Protein AF-A0A9E3QRJ3-F1 (afdb_monomer)

Mean predicted aligned error: 20.79 Å

Solvent-accessible surface area (backbone atoms only — not comparable to full-atom values): 20478 Å² total; per-residue (Å²): 140,80,86,82,83,83,78,84,87,76,88,80,87,76,84,81,85,79,79,81,80,79,76,83,76,80,84,78,90,72,94,76,91,77,86,72,61,69,66,61,56,52,53,52,49,51,52,52,50,54,50,50,53,51,53,51,53,51,52,54,50,52,52,53,52,55,50,52,53,52,53,49,54,52,50,52,50,53,51,51,50,51,53,53,52,50,51,66,75,67,51,92,74,85,86,78,83,86,84,86,87,79,81,94,69,77,96,69,89,87,82,77,80,37,55,48,64,55,37,51,56,43,29,62,38,70,51,81,52,93,38,94,53,80,37,34,43,46,58,53,54,53,47,50,21,62,71,31,42,42,95,77,25,79,78,14,47,49,76,46,71,41,68,67,26,29,57,72,49,74,46,54,54,73,40,66,38,71,48,95,56,77,85,47,31,38,52,58,53,50,48,62,53,26,50,87,52,50,30,40,74,47,79,53,71,16,32,38,39,36,30,17,55,64,49,59,67,47,67,74,48,50,71,56,29,51,55,44,54,58,54,31,63,38,63,39,71,40,90,34,80,50,83,37,36,43,52,58,54,53,50,48,50,17,62,74,49,39,38,98,88,32,74,78,16,57,52,74,46,74,41,68,64,26,29,53,76,51,76,46,55,57,70,41,68,40,66,43,74,49,69,73,44,32,36,52,58,53,52,52,57,51,32,49,78,58,62,33,42,73,52,75,53,96,47,33,39,40,34,24,22,68,67,49,54,53,53,59,72,72,48,77,65,83,87,76,57,79,74,80,75,80,87,126

pLDDT: mean 75.95, std 19.33, range [31.11, 97.44]

Foldseek 3Di:
DDDDDDDDPDDDPDDDDPDPPPPDDDDDDDDDDDDDDPVVVVVVVVVVVVVVVVVVVVVVVVVVVVVVVVVVVVVVVVVVVVVVVVPVVPDDDDDDDDDDDDDDDDPPDDPQQAALVLLVVLQQDQDDDPQQDFDFQLVVVVVQQVSSDDPRRPRRQAEAEDPVQCVVLVHDSRHTFHFDDHRGGNQVSVQNRCVVSQKDWDRDSSYIYIGHPVVVVCVPADPLLVLLVVLQQFWDFDQFQDWAFQLVSVCVQQVVQQDPSRPRRAAEDEDPVQCVVLVHDSRGTFGDGDGRDGNNVRVQVRQVVSQKDWDGGPNHIYIGHPVVVVVVVPDPDPVPPPDPDPDD

Sequence (344 aa):
MVPRIATPRGQIILGIGIALSLLGATPTRARFGGVAPEESKQQQFEQRHRRALLEVRLLEAQIRLKKAEIERDEAEYRLQQLQEQWKEELGPQPESKESQPSRSQKPQAGLIGAKPEAARAALDRSIEMPFPDETPLGEVLKYLRAATRSSDLPNGIPIFVDPEGLKRAGVSLESKVQLKAEGIPLREALAKILQPLKLDYTVEEGLLKIGSAAAEKEAEIDPKTRMILDQLERPISMPFPNETPLSDVLKYIKTATASSELPEGIPIYVDPIGLAEAEKTEDSPVKMNLEGVRLKRCLRLILRQLGLTYDVRDGLLMISTRKGLEQDAQSPPPDDRPKPRPIR

Radius of gyration: 32.0 Å; Cα contacts (8 Å, |Δi|>4): 372; chains: 1; bounding box: 83×98×73 Å

Nearest PDB structures (foldseek):
  4ar0-assembly1_A  TM=7.396E-01  e=2.923E-03  Neisseria meningitidis
  7pmp-assembly1_A  TM=6.061E-01  e=1.062E-02  Legionella pneumophila
  4m0n-assembly1_A  TM=6.927E-01  e=5.331E-02  Parabacteroides distasonis ATCC 8503

Secondary structure (DSSP, 8-state):
-------------------------------------HHHHHHHHHHHHHHHHHHHHHHHHHHHHHHHHHHHHHHHHHHHHHHHHHHHHH-----------------------S-HHHHHHHHHSB------S-EEHHHHHHHHHHHT-BTTBTT-S-EEE-HHHHHHHT--TT-EE----SSSBHHHHHHHHHGGGTEEEEEETTEEEEEEHHHHHHHTS-HHHHHHHHHHHSEEEEEEEEEEEHHHHHHHHHHHT--SS-TT-S-EEE-HHHHHHTT--TT-EEEEEEEEEEHHHHHHHHHHHTT-EEEEETTEEEEE-HHHHHHHHHSPPGGGSPPPPP--

Structure (mmCIF, N/CA/C/O backbone):
data_AF-A0A9E3QRJ3-F1
#
_entry.id   AF-A0A9E3QRJ3-F1
#
loop_
_atom_site.group_PDB
_atom_site.id
_atom_site.type_symbol
_atom_site.label_atom_id
_atom_site.label_alt_id
_atom_site.label_comp_id
_atom_site.label_asym_id
_atom_site.label_entity_id
_atom_site.label_seq_id
_atom_site.pdbx_PDB_ins_code
_atom_site.Cartn_x
_atom_site.Cartn_y
_atom_site.Cartn_z
_atom_site.occupancy
_atom_site.B_iso_or_equiv
_atom_site.auth_seq_id
_atom_site.auth_comp_id
_atom_site.auth_asym_id
_atom_site.auth_atom_id
_atom_site.pdbx_PDB_model_num
ATOM 1 N N . MET A 1 1 ? -20.308 42.621 38.560 1.00 39.47 1 MET A N 1
ATOM 2 C CA . MET A 1 1 ? -18.903 42.241 38.821 1.00 39.47 1 MET A CA 1
ATOM 3 C C . MET A 1 1 ? -18.441 41.405 37.643 1.00 39.47 1 MET A C 1
ATOM 5 O O . MET A 1 1 ? -19.011 40.352 37.416 1.00 39.47 1 MET A O 1
ATOM 9 N N . VAL A 1 2 ? -17.516 41.929 36.842 1.00 32.97 2 VAL A N 1
ATOM 10 C CA . VAL A 1 2 ? -16.991 41.301 35.619 1.00 32.97 2 VAL A CA 1
ATOM 11 C C . VAL A 1 2 ? -15.489 41.118 35.837 1.00 32.97 2 VAL A C 1
ATOM 13 O O . VAL A 1 2 ? -14.848 42.104 36.213 1.00 32.97 2 VAL A O 1
ATOM 16 N N . PRO A 1 3 ? -14.899 39.925 35.650 1.00 44.59 3 PRO A N 1
ATOM 17 C CA . PRO A 1 3 ? -13.459 39.787 35.761 1.00 44.59 3 PRO A CA 1
ATOM 18 C C . PRO A 1 3 ? -12.785 40.295 34.479 1.00 44.59 3 PRO A C 1
ATOM 20 O O . PRO A 1 3 ? -13.143 39.931 33.360 1.00 44.59 3 PRO A O 1
ATOM 23 N N . ARG A 1 4 ? -11.807 41.184 34.670 1.00 40.19 4 ARG A N 1
ATOM 24 C CA . ARG A 1 4 ? -10.879 41.668 33.645 1.00 40.19 4 ARG A CA 1
ATOM 25 C C . ARG A 1 4 ? -9.932 40.536 33.251 1.00 40.19 4 ARG A C 1
ATOM 27 O O . ARG A 1 4 ? -9.189 40.046 34.094 1.00 40.19 4 ARG A O 1
ATOM 34 N N . ILE A 1 5 ? -9.911 40.193 31.968 1.00 39.28 5 ILE A N 1
ATOM 35 C CA . ILE A 1 5 ? -8.889 39.330 31.374 1.00 39.28 5 ILE A CA 1
ATOM 36 C C . ILE A 1 5 ? -7.666 40.209 31.093 1.00 39.28 5 ILE A C 1
ATOM 38 O O . ILE A 1 5 ? -7.711 41.110 30.256 1.00 39.28 5 ILE A O 1
ATOM 42 N N . ALA A 1 6 ? -6.590 39.985 31.843 1.00 35.44 6 ALA A N 1
ATOM 43 C CA . ALA A 1 6 ? -5.291 40.597 31.609 1.00 35.44 6 ALA A CA 1
ATOM 44 C C . ALA A 1 6 ? -4.500 39.720 30.629 1.00 35.44 6 ALA A C 1
ATOM 46 O O . ALA A 1 6 ? -4.018 38.651 30.985 1.00 35.44 6 ALA A O 1
ATOM 47 N N . THR A 1 7 ? -4.367 40.167 29.384 1.00 39.41 7 THR A N 1
ATOM 48 C CA . THR A 1 7 ? -3.412 39.607 28.417 1.00 39.41 7 THR A CA 1
ATOM 49 C C . THR A 1 7 ? -2.003 40.132 28.707 1.00 39.41 7 THR A C 1
ATOM 51 O O . THR A 1 7 ? -1.827 41.357 28.697 1.00 39.41 7 THR A O 1
ATOM 54 N N . PRO A 1 8 ? -0.972 39.285 28.870 1.00 42.12 8 PRO A N 1
ATOM 55 C CA . PRO A 1 8 ? 0.402 39.752 28.805 1.00 42.12 8 PRO A CA 1
ATOM 56 C C . PRO A 1 8 ? 0.822 39.906 27.337 1.00 42.12 8 PRO A C 1
ATOM 58 O O . PRO A 1 8 ? 1.110 38.946 26.627 1.00 42.12 8 PRO A O 1
ATOM 61 N N . ARG A 1 9 ? 0.874 41.164 26.887 1.00 45.00 9 ARG A N 1
ATOM 62 C CA . ARG A 1 9 ? 1.708 41.588 25.758 1.00 45.00 9 ARG A CA 1
ATOM 63 C C . ARG A 1 9 ? 3.175 41.400 26.156 1.00 45.00 9 ARG A C 1
ATOM 65 O O . ARG A 1 9 ? 3.714 42.224 26.887 1.00 45.00 9 ARG A O 1
ATOM 72 N N . GLY A 1 10 ? 3.806 40.340 25.663 1.00 33.47 10 GLY A N 1
ATOM 73 C CA . GLY A 1 10 ? 5.255 40.149 25.693 1.00 33.47 10 GLY A CA 1
ATOM 74 C C . GLY A 1 10 ? 5.835 40.371 24.302 1.00 33.47 10 GLY A C 1
ATOM 75 O O . GLY A 1 10 ? 5.715 39.517 23.432 1.00 33.47 10 GLY A O 1
ATOM 76 N N . GLN A 1 11 ? 6.426 41.544 24.086 1.00 44.19 11 GLN A N 1
ATOM 77 C CA . GLN A 1 11 ? 7.295 41.830 22.950 1.00 44.19 11 GLN A CA 1
ATOM 78 C C . GLN A 1 11 ? 8.450 40.822 22.907 1.00 44.19 11 GLN A C 1
ATOM 80 O O . GLN A 1 11 ? 9.227 40.762 23.853 1.00 44.19 11 GLN A O 1
ATOM 85 N N . ILE A 1 12 ? 8.629 40.134 21.780 1.00 34.31 12 ILE A N 1
ATOM 86 C CA . ILE A 1 12 ? 9.957 39.729 21.303 1.00 34.31 12 ILE A CA 1
ATOM 87 C C . ILE A 1 12 ? 10.019 40.087 19.816 1.00 34.31 12 ILE A C 1
ATOM 89 O O . ILE A 1 12 ? 9.798 39.270 18.929 1.00 34.31 12 ILE A O 1
ATOM 93 N N . ILE A 1 13 ? 10.279 41.368 19.550 1.00 40.94 13 ILE A N 1
ATOM 94 C CA . ILE A 1 13 ? 10.919 41.796 18.307 1.00 40.94 13 ILE A CA 1
ATOM 95 C C . ILE A 1 13 ? 12.410 41.579 18.561 1.00 40.94 13 ILE A C 1
ATOM 97 O O . ILE A 1 13 ? 13.049 42.412 19.199 1.00 40.94 13 ILE A O 1
ATOM 101 N N . LEU A 1 14 ? 12.957 40.449 18.114 1.00 37.19 14 LEU A N 1
ATOM 102 C CA . LEU A 1 14 ? 14.403 40.283 18.012 1.00 37.19 14 LEU A CA 1
ATOM 103 C C . LEU A 1 14 ? 14.764 40.344 16.531 1.00 37.19 14 LEU A C 1
ATOM 105 O O . LEU A 1 14 ? 14.425 39.461 15.745 1.00 37.19 14 LEU A O 1
ATOM 109 N N . GLY A 1 15 ? 15.356 41.475 16.155 1.00 41.84 15 GLY A N 1
ATOM 110 C CA . GLY A 1 15 ? 15.699 41.804 14.786 1.00 41.84 15 GLY A CA 1
ATOM 111 C C . GLY A 1 15 ? 16.708 40.836 14.186 1.00 41.84 15 GLY A C 1
ATOM 112 O O . GLY A 1 15 ? 17.687 40.450 14.818 1.00 41.84 15 GLY A O 1
ATOM 113 N N . ILE A 1 16 ? 16.502 40.531 12.911 1.00 35.66 16 ILE A N 1
ATOM 114 C CA . ILE A 1 16 ? 17.580 40.103 12.034 1.00 35.66 16 ILE A CA 1
ATOM 115 C C . ILE A 1 16 ? 17.607 41.105 10.883 1.00 35.66 16 ILE A C 1
ATOM 117 O O . ILE A 1 16 ? 16.906 40.971 9.884 1.00 35.66 16 ILE A O 1
ATOM 121 N N . GLY A 1 17 ? 18.408 42.155 11.060 1.00 36.28 17 GLY A N 1
ATOM 122 C CA . GLY A 1 17 ? 18.898 42.941 9.941 1.00 36.28 17 GLY A CA 1
ATOM 123 C C . GLY A 1 17 ? 19.946 42.113 9.210 1.00 36.28 17 GLY A C 1
ATOM 124 O O . GLY A 1 17 ? 21.071 41.995 9.685 1.00 36.28 17 GLY A O 1
ATOM 125 N N . ILE A 1 18 ? 19.591 41.531 8.065 1.00 38.81 18 ILE A N 1
ATOM 126 C CA . ILE A 1 18 ? 20.589 41.021 7.121 1.00 38.81 18 ILE A CA 1
ATOM 127 C C . ILE A 1 18 ? 20.885 42.165 6.159 1.00 38.81 18 ILE A C 1
ATOM 129 O O . ILE A 1 18 ? 20.141 42.420 5.214 1.00 38.81 18 ILE A O 1
ATOM 133 N N . ALA A 1 19 ? 21.952 42.903 6.458 1.00 35.41 19 ALA A N 1
ATOM 134 C CA . ALA A 1 19 ? 22.487 43.924 5.577 1.00 35.41 19 ALA A CA 1
ATOM 135 C C . ALA A 1 19 ? 22.969 43.265 4.277 1.00 35.41 19 ALA A C 1
ATOM 137 O O . ALA A 1 19 ? 23.973 42.552 4.250 1.00 35.41 19 ALA A O 1
ATOM 138 N N . LEU A 1 20 ? 22.242 43.515 3.189 1.00 39.31 20 LEU A N 1
ATOM 139 C CA . LEU A 1 20 ? 22.684 43.217 1.837 1.00 39.31 20 LEU A CA 1
ATOM 140 C C . LEU A 1 20 ? 23.750 44.258 1.455 1.00 39.31 20 LEU A C 1
ATOM 142 O O . LEU A 1 20 ? 23.450 45.283 0.846 1.00 39.31 20 LEU A O 1
ATOM 146 N N . SER A 1 21 ? 24.999 44.033 1.864 1.00 36.56 21 SER A N 1
ATOM 147 C CA . SER A 1 21 ? 26.133 44.864 1.447 1.00 36.56 21 SER A CA 1
ATOM 148 C C . SER A 1 21 ? 26.464 44.598 -0.024 1.00 36.56 21 SER A C 1
ATOM 150 O O . SER A 1 21 ? 27.396 43.869 -0.356 1.00 36.56 21 SER A O 1
ATOM 152 N N . LEU A 1 22 ? 25.693 45.214 -0.920 1.00 40.59 22 LEU A N 1
ATOM 153 C CA . LEU A 1 22 ? 26.086 45.471 -2.304 1.00 40.59 22 LEU A CA 1
ATOM 154 C C . LEU A 1 22 ? 27.150 46.574 -2.294 1.00 40.59 22 LEU A C 1
ATOM 156 O O . LEU A 1 22 ? 26.860 47.749 -2.514 1.00 40.59 22 LEU A O 1
ATOM 160 N N . LEU A 1 23 ? 28.397 46.204 -1.996 1.00 39.66 23 LEU A N 1
ATOM 161 C CA . LEU A 1 23 ? 29.523 47.111 -2.169 1.00 39.66 23 LEU A CA 1
ATOM 162 C C . LEU A 1 23 ? 29.808 47.233 -3.672 1.00 39.66 23 LEU A C 1
ATOM 164 O O . LEU A 1 23 ? 30.393 46.345 -4.295 1.00 39.66 23 LEU A O 1
ATOM 168 N N . GLY A 1 24 ? 29.347 48.336 -4.258 1.00 43.44 24 GLY A N 1
ATOM 169 C CA . GLY A 1 24 ? 29.750 48.770 -5.586 1.00 43.44 24 GLY A CA 1
ATOM 170 C C . GLY A 1 24 ? 31.250 49.048 -5.603 1.00 43.44 24 GLY A C 1
ATOM 171 O O . GLY A 1 24 ? 31.716 50.013 -5.004 1.00 43.44 24 GLY A O 1
ATOM 172 N N . ALA A 1 25 ? 32.007 48.206 -6.301 1.00 38.75 25 ALA A N 1
ATOM 173 C CA . ALA A 1 25 ? 33.383 48.499 -6.669 1.00 38.75 25 ALA A CA 1
ATOM 174 C C . ALA A 1 25 ? 33.385 49.133 -8.066 1.00 38.75 25 ALA A C 1
ATOM 176 O O . ALA A 1 25 ? 33.173 48.462 -9.076 1.00 38.75 25 ALA A O 1
ATOM 177 N N . THR A 1 26 ? 33.600 50.446 -8.121 1.00 42.53 26 THR A N 1
ATOM 178 C CA . THR A 1 26 ? 33.933 51.177 -9.350 1.00 42.53 26 THR A CA 1
ATOM 179 C C . THR A 1 26 ? 35.255 50.647 -9.918 1.00 42.53 26 THR A C 1
ATOM 181 O O . THR A 1 26 ? 36.238 50.609 -9.173 1.00 42.53 26 THR A O 1
ATOM 184 N N . PRO A 1 27 ? 35.351 50.267 -11.205 1.00 46.84 27 PRO A N 1
ATOM 185 C CA . PRO A 1 27 ? 36.625 49.849 -11.765 1.00 46.84 27 PRO A CA 1
ATOM 186 C C . PRO A 1 27 ? 37.486 51.077 -12.082 1.00 46.84 27 PRO A C 1
ATOM 188 O O . PRO A 1 27 ? 37.229 51.832 -13.021 1.00 46.84 27 PRO A O 1
ATOM 191 N N . THR A 1 28 ? 38.538 51.257 -11.289 1.00 46.94 28 THR A N 1
ATOM 192 C CA . THR A 1 28 ? 39.648 52.160 -11.585 1.00 46.94 28 THR A CA 1
ATOM 193 C C . THR A 1 28 ? 40.376 51.674 -12.837 1.00 46.94 28 THR A C 1
ATOM 195 O O . THR A 1 28 ? 40.734 50.506 -12.978 1.00 46.94 28 THR A O 1
ATOM 198 N N . ARG A 1 29 ? 40.573 52.605 -13.768 1.00 46.38 29 ARG A N 1
ATOM 199 C CA . ARG A 1 29 ? 41.208 52.442 -15.075 1.00 46.38 29 ARG A CA 1
ATOM 200 C C . ARG A 1 29 ? 42.660 51.966 -14.925 1.00 46.38 29 ARG A C 1
ATOM 202 O O . ARG A 1 29 ? 43.524 52.756 -14.560 1.00 46.38 29 ARG A O 1
ATOM 209 N N . ALA A 1 30 ? 42.938 50.719 -15.297 1.00 41.75 30 ALA A N 1
ATOM 210 C CA . ALA A 1 30 ? 44.287 50.240 -15.584 1.00 41.75 30 ALA A CA 1
ATOM 211 C C . ALA A 1 30 ? 44.313 49.639 -16.997 1.00 41.75 30 ALA A C 1
ATOM 213 O O . ALA A 1 30 ? 43.656 48.642 -17.287 1.00 41.75 30 ALA A O 1
ATOM 214 N N . ARG A 1 31 ? 45.048 50.303 -17.896 1.00 53.22 31 ARG A N 1
ATOM 215 C CA . ARG A 1 31 ? 45.503 49.735 -19.171 1.00 53.22 31 ARG A CA 1
ATOM 216 C C . ARG A 1 31 ? 46.395 48.536 -18.852 1.00 53.22 31 ARG A C 1
ATOM 218 O O . ARG A 1 31 ? 47.360 48.746 -18.140 1.00 53.22 31 ARG A O 1
ATOM 225 N N . PHE A 1 32 ? 46.108 47.361 -19.402 1.00 41.81 32 PHE A N 1
ATOM 226 C CA . PHE A 1 32 ? 47.063 46.447 -20.052 1.00 41.81 32 PHE A CA 1
ATOM 227 C C . PHE A 1 32 ? 46.270 45.282 -20.672 1.00 41.81 32 PHE A C 1
ATOM 229 O O . PHE A 1 32 ? 45.253 44.856 -20.132 1.00 41.81 32 PHE A O 1
ATOM 236 N N . GLY A 1 33 ? 46.669 44.876 -21.878 1.00 48.75 33 GLY A N 1
ATOM 237 C CA . GLY A 1 33 ? 45.919 43.982 -22.759 1.00 48.75 33 GLY A CA 1
ATOM 238 C C . GLY A 1 33 ? 45.797 42.541 -22.260 1.00 48.75 33 GLY A C 1
ATOM 239 O O . GLY A 1 33 ? 46.665 42.027 -21.563 1.00 48.75 33 GLY A O 1
ATOM 240 N N . GLY A 1 34 ? 44.705 41.901 -22.675 1.00 46.81 34 GLY A N 1
ATOM 241 C CA . GLY A 1 34 ? 44.387 40.502 -22.407 1.00 46.81 34 GLY A CA 1
ATOM 242 C C . GLY A 1 34 ? 42.876 40.303 -22.454 1.00 46.81 34 GLY A C 1
ATOM 243 O O . GLY A 1 34 ? 42.197 40.426 -21.438 1.00 46.81 34 GLY A O 1
ATOM 244 N N . VAL A 1 35 ? 42.324 40.058 -23.645 1.00 52.12 35 VAL A N 1
ATOM 245 C CA . VAL A 1 35 ? 40.913 39.679 -23.795 1.00 52.12 35 VAL A CA 1
ATOM 246 C C . VAL A 1 35 ? 40.776 38.262 -23.236 1.00 52.12 35 VAL A C 1
ATOM 248 O O . VAL A 1 35 ? 41.146 37.296 -23.894 1.00 52.12 35 VAL A O 1
ATOM 251 N N . ALA A 1 36 ? 40.319 38.137 -21.989 1.00 54.50 36 ALA A N 1
ATOM 252 C CA . ALA A 1 36 ? 39.972 36.839 -21.417 1.00 54.50 36 ALA A CA 1
ATOM 253 C C . ALA A 1 36 ? 38.798 36.234 -22.217 1.00 54.50 36 ALA A C 1
ATOM 255 O O . ALA A 1 36 ? 37.847 36.973 -22.503 1.00 54.50 36 ALA A O 1
ATOM 256 N N . PRO A 1 37 ? 38.847 34.939 -22.584 1.00 56.50 37 PRO A N 1
ATOM 257 C CA . PRO A 1 37 ? 37.862 34.324 -23.468 1.00 56.50 37 PRO A CA 1
ATOM 258 C C . PRO A 1 37 ? 36.461 34.393 -22.853 1.00 56.50 37 PRO A C 1
ATOM 260 O O . PRO A 1 37 ? 36.267 34.153 -21.659 1.00 56.50 37 PRO A O 1
ATOM 263 N N . GLU A 1 38 ? 35.484 34.763 -23.678 1.00 58.25 38 GLU A N 1
ATOM 264 C CA . GLU A 1 38 ? 34.096 35.057 -23.299 1.00 58.25 38 GLU A CA 1
ATOM 265 C C . GLU A 1 38 ? 33.420 33.894 -22.541 1.00 58.25 38 GLU A C 1
ATOM 267 O O . GLU A 1 38 ? 32.653 34.114 -21.600 1.00 58.25 38 GLU A O 1
ATOM 272 N N . GLU A 1 39 ? 33.826 32.660 -22.852 1.00 59.19 39 GLU A N 1
ATOM 273 C CA . GLU A 1 39 ? 33.395 31.423 -22.191 1.00 59.19 39 GLU A CA 1
ATOM 274 C C . GLU A 1 39 ? 33.713 31.399 -20.684 1.00 59.19 39 GLU A C 1
ATOM 276 O O . GLU A 1 39 ? 32.916 30.912 -19.883 1.00 59.19 39 GLU A O 1
ATOM 281 N N . SER A 1 40 ? 34.831 31.995 -20.248 1.00 68.06 40 SER A N 1
ATOM 282 C CA . SER A 1 40 ? 35.197 32.046 -18.823 1.00 68.06 40 SER A CA 1
ATOM 283 C C . SER A 1 40 ? 34.279 32.965 -18.011 1.00 68.06 40 SER A C 1
ATOM 285 O O . SER A 1 40 ? 34.046 32.720 -16.827 1.00 68.06 40 SER A O 1
ATOM 287 N N . LYS A 1 41 ? 33.714 34.011 -18.630 1.00 74.00 41 LYS A N 1
ATOM 288 C CA . LYS A 1 41 ? 32.759 34.909 -17.960 1.00 74.00 41 LYS A CA 1
ATOM 289 C C . LYS A 1 41 ? 31.390 34.251 -17.809 1.00 74.00 41 LYS A C 1
ATOM 291 O O . LYS A 1 41 ? 30.767 34.398 -16.758 1.00 74.00 41 LYS A O 1
ATOM 296 N N . GLN A 1 42 ? 30.950 33.498 -18.818 1.00 72.62 42 GLN A N 1
ATOM 297 C CA . GLN A 1 42 ? 29.708 32.722 -18.758 1.00 72.62 42 GLN A CA 1
ATOM 298 C C . GLN A 1 42 ? 29.794 31.604 -17.715 1.00 72.62 42 GLN A C 1
ATOM 300 O O . GLN A 1 42 ? 28.909 31.497 -16.870 1.00 72.62 42 GLN A O 1
ATOM 305 N N . GLN A 1 43 ? 30.898 30.852 -17.674 1.00 76.56 43 GLN A N 1
ATOM 306 C CA . GLN A 1 43 ? 31.106 29.827 -16.647 1.00 76.56 43 GLN A CA 1
ATOM 307 C C . GLN A 1 43 ? 31.149 30.418 -15.230 1.00 76.56 43 GLN A C 1
ATOM 309 O O . GLN A 1 43 ? 30.550 29.863 -14.309 1.00 76.56 43 GLN A O 1
ATOM 314 N N . GLN A 1 44 ? 31.793 31.576 -15.034 1.00 79.19 44 GLN A N 1
ATOM 315 C CA . GLN A 1 44 ? 31.775 32.271 -13.741 1.00 79.19 44 GLN A CA 1
ATOM 316 C C . GLN A 1 44 ? 30.374 32.764 -13.357 1.00 79.19 44 GLN A C 1
ATOM 318 O O . GLN A 1 44 ? 30.006 32.702 -12.182 1.00 79.19 44 GLN A O 1
ATOM 323 N N . PHE A 1 45 ? 29.584 33.242 -14.321 1.00 85.75 45 PHE A N 1
ATOM 324 C CA . PHE A 1 45 ? 28.196 33.634 -14.088 1.00 85.75 45 PHE A CA 1
ATOM 325 C C . PHE A 1 45 ? 27.331 32.430 -13.696 1.00 85.75 45 PHE A C 1
ATOM 327 O O . PHE A 1 45 ? 26.623 32.497 -12.693 1.00 85.75 45 PHE A O 1
ATOM 334 N N . GLU A 1 46 ? 27.445 31.305 -14.406 1.00 86.19 46 GLU A N 1
ATOM 335 C CA . GLU A 1 46 ? 26.726 30.073 -14.070 1.00 86.19 46 GLU A CA 1
ATOM 336 C C . GLU A 1 46 ? 27.113 29.529 -12.697 1.00 86.19 46 GLU A C 1
ATOM 338 O O . GLU A 1 46 ? 26.243 29.129 -11.927 1.00 86.19 46 GLU A O 1
ATOM 343 N N . GLN A 1 47 ? 28.401 29.543 -12.348 1.00 83.62 47 GLN A N 1
ATOM 344 C CA . GLN A 1 47 ? 28.854 29.118 -11.024 1.00 83.62 47 GLN A CA 1
ATOM 345 C C . GLN A 1 47 ? 28.296 30.020 -9.920 1.00 83.62 47 GLN A C 1
ATOM 347 O O . GLN A 1 47 ? 27.831 29.519 -8.895 1.00 83.62 47 GLN A O 1
ATOM 352 N N . ARG A 1 48 ? 28.275 31.343 -10.134 1.00 87.31 48 ARG A N 1
ATOM 353 C CA . ARG A 1 48 ? 27.653 32.296 -9.200 1.00 87.31 48 ARG A CA 1
ATOM 354 C C . ARG A 1 48 ? 26.146 32.076 -9.088 1.00 87.31 48 ARG A C 1
ATOM 356 O O . ARG A 1 48 ? 25.624 32.086 -7.978 1.00 87.31 48 ARG A O 1
ATOM 363 N N . HIS A 1 49 ? 25.465 31.818 -10.201 1.00 90.31 49 HIS A N 1
ATOM 364 C CA . HIS A 1 49 ? 24.030 31.549 -10.222 1.00 90.31 49 HIS A CA 1
ATOM 365 C C . HIS A 1 49 ? 23.683 30.229 -9.516 1.00 90.31 49 HIS A C 1
ATOM 367 O O . HIS A 1 49 ? 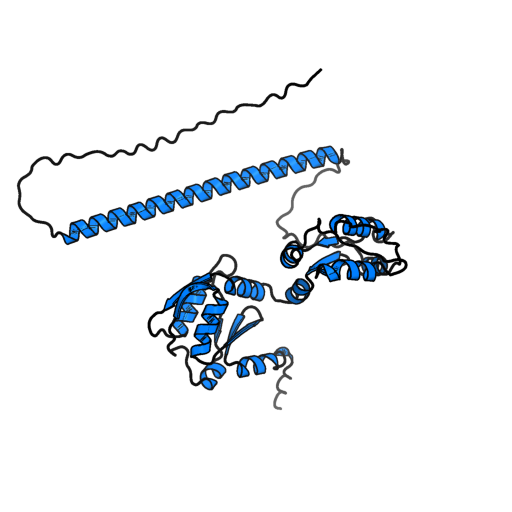22.801 30.199 -8.661 1.00 90.31 49 HIS A O 1
ATOM 373 N N . ARG A 1 50 ? 24.430 29.151 -9.788 1.00 88.56 50 ARG A N 1
ATOM 374 C CA . ARG A 1 50 ? 24.284 27.861 -9.094 1.00 88.56 50 ARG A CA 1
ATOM 375 C C . ARG A 1 50 ? 24.536 27.999 -7.597 1.00 88.56 50 ARG A C 1
ATOM 377 O O . ARG A 1 50 ? 23.773 27.453 -6.807 1.00 88.56 50 ARG A O 1
ATOM 384 N N . ARG A 1 51 ? 25.562 28.755 -7.197 1.00 90.94 51 ARG A N 1
ATOM 385 C CA . ARG A 1 51 ? 25.843 29.024 -5.782 1.00 90.94 51 ARG A CA 1
ATOM 386 C C . ARG A 1 51 ? 24.703 29.794 -5.113 1.00 90.94 51 ARG A C 1
ATOM 388 O O . ARG A 1 51 ? 24.258 29.381 -4.049 1.00 90.94 51 ARG A O 1
ATOM 395 N N . ALA A 1 52 ? 24.184 30.836 -5.760 1.00 88.75 52 ALA A N 1
ATOM 396 C CA . ALA A 1 52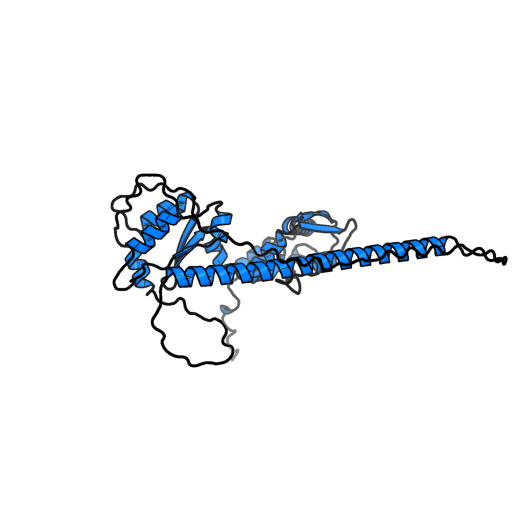 ? 23.044 31.596 -5.249 1.00 88.75 52 ALA A CA 1
ATOM 397 C C . ALA A 1 52 ? 21.787 30.719 -5.089 1.00 88.75 52 ALA A C 1
ATOM 399 O O . ALA A 1 52 ? 21.099 30.802 -4.076 1.00 88.75 52 ALA A O 1
ATOM 400 N N . LEU A 1 53 ? 21.515 29.820 -6.042 1.00 91.31 53 LEU A N 1
ATOM 401 C CA . LEU A 1 53 ? 20.399 28.870 -5.946 1.00 91.31 53 LEU A CA 1
ATOM 402 C C . LEU A 1 53 ? 20.552 27.893 -4.774 1.00 91.31 53 LEU A C 1
ATOM 404 O O . LEU A 1 53 ? 19.567 27.571 -4.109 1.00 91.31 53 LEU A O 1
ATOM 408 N N . LEU A 1 54 ? 21.770 27.416 -4.510 1.00 91.75 54 LEU A N 1
ATOM 409 C CA . LEU A 1 54 ? 22.041 26.548 -3.363 1.00 91.75 54 LEU A CA 1
ATOM 410 C C . LEU A 1 54 ? 21.874 27.294 -2.034 1.00 91.75 54 LEU A C 1
ATOM 412 O O . LEU A 1 54 ? 21.297 26.736 -1.105 1.00 91.75 54 LEU A O 1
ATOM 416 N N . GLU A 1 55 ? 22.314 28.551 -1.957 1.00 90.62 55 GLU A N 1
ATOM 417 C CA . GLU A 1 55 ? 22.129 29.396 -0.771 1.00 90.62 55 GLU A CA 1
ATOM 418 C C . GLU A 1 55 ? 20.638 29.656 -0.490 1.00 90.62 55 GLU A C 1
ATOM 420 O O . GLU A 1 55 ? 20.202 29.524 0.653 1.00 90.62 55 GLU A O 1
ATOM 425 N N . VAL A 1 56 ? 19.823 29.910 -1.522 1.00 91.69 56 VAL A N 1
ATOM 426 C CA . VAL A 1 56 ? 18.361 30.046 -1.371 1.00 91.69 56 VAL A CA 1
ATOM 427 C C . VAL A 1 56 ? 17.725 28.746 -0.874 1.00 91.69 56 VAL A C 1
ATOM 429 O O . VAL A 1 56 ? 16.971 28.770 0.096 1.00 91.69 56 VAL A O 1
ATOM 432 N N . ARG A 1 57 ? 18.067 27.596 -1.471 1.00 92.00 57 ARG A N 1
ATOM 433 C CA . ARG A 1 57 ? 17.545 26.290 -1.025 1.00 92.00 57 ARG A CA 1
ATOM 434 C C . ARG A 1 57 ? 17.925 25.973 0.420 1.00 92.00 57 ARG A C 1
ATOM 436 O O . ARG A 1 57 ? 17.118 25.402 1.152 1.00 92.00 57 ARG A O 1
ATOM 443 N N . LEU A 1 58 ? 19.136 26.343 0.837 1.00 92.81 58 LEU A N 1
ATOM 444 C CA . LEU A 1 58 ? 19.591 26.163 2.214 1.00 92.81 58 LEU A CA 1
ATOM 445 C C . LEU A 1 58 ? 18.762 27.011 3.186 1.00 92.81 58 LEU A C 1
ATOM 447 O O . LEU A 1 58 ? 18.313 26.499 4.210 1.00 92.81 58 LEU A O 1
ATOM 451 N N . LEU A 1 59 ? 18.513 28.278 2.848 1.00 88.75 59 LEU A N 1
ATOM 452 C CA . LEU A 1 59 ? 17.680 29.169 3.657 1.00 88.75 59 LEU A CA 1
ATOM 453 C C . LEU A 1 59 ? 16.231 28.673 3.745 1.00 88.75 59 LEU A C 1
ATOM 455 O O . LEU A 1 59 ? 15.652 28.653 4.829 1.00 88.75 59 LEU A O 1
ATOM 459 N N . GLU A 1 60 ? 15.650 28.203 2.640 1.00 89.69 60 GLU A N 1
ATOM 460 C CA . GLU A 1 60 ? 14.307 27.611 2.639 1.00 89.69 60 GLU A CA 1
ATOM 461 C C . GLU A 1 60 ? 14.218 26.380 3.551 1.00 89.69 60 GLU A C 1
ATOM 463 O O . GLU A 1 60 ? 13.248 26.230 4.300 1.00 89.69 60 GLU A O 1
ATOM 468 N N . ALA A 1 61 ? 15.235 25.514 3.531 1.00 84.44 61 ALA A N 1
ATOM 469 C CA . ALA A 1 61 ? 15.306 24.352 4.411 1.00 84.44 61 ALA A CA 1
ATOM 470 C C . ALA A 1 61 ? 15.413 24.757 5.892 1.00 84.44 61 ALA A C 1
ATOM 472 O O . ALA A 1 61 ? 14.708 24.197 6.732 1.00 84.44 61 ALA A O 1
ATOM 473 N N . GLN A 1 62 ? 16.226 25.769 6.212 1.00 85.81 62 GLN A N 1
ATOM 474 C CA . GLN A 1 62 ? 16.350 26.299 7.575 1.00 85.81 62 GLN A CA 1
ATOM 475 C C . GLN A 1 62 ? 15.037 26.908 8.080 1.00 85.81 62 GLN A C 1
ATOM 477 O O . GLN A 1 62 ? 14.651 26.674 9.225 1.00 85.81 62 GLN A O 1
ATOM 482 N N . ILE A 1 63 ? 14.310 27.634 7.224 1.00 88.00 63 ILE A N 1
ATOM 483 C CA . ILE A 1 63 ? 12.993 28.190 7.562 1.00 88.00 63 ILE A CA 1
ATOM 484 C C . ILE A 1 63 ? 11.989 27.070 7.847 1.00 88.00 63 ILE A C 1
ATOM 486 O O . ILE A 1 63 ? 11.238 27.157 8.816 1.00 88.00 63 ILE A O 1
ATOM 490 N N . ARG A 1 64 ? 11.969 26.009 7.030 1.00 89.94 64 ARG A N 1
ATOM 491 C CA . ARG A 1 64 ? 11.087 24.852 7.264 1.00 89.94 64 ARG A CA 1
ATOM 492 C C . ARG A 1 64 ? 11.390 24.173 8.594 1.00 89.94 64 ARG A C 1
ATOM 494 O O . ARG A 1 64 ? 10.460 23.877 9.335 1.00 89.94 64 ARG A O 1
ATOM 501 N N . LEU A 1 65 ? 12.671 23.985 8.911 1.00 90.38 65 LEU A N 1
ATOM 502 C CA . LEU A 1 65 ? 13.093 23.387 10.175 1.00 90.38 65 LEU A CA 1
ATOM 503 C C . LEU A 1 65 ? 12.658 24.242 11.373 1.00 90.38 65 LEU A C 1
ATOM 505 O O . LEU A 1 65 ? 12.053 23.724 12.304 1.00 90.38 65 LEU A O 1
ATOM 509 N N . LYS A 1 66 ? 12.862 25.562 11.310 1.00 89.88 66 LYS A N 1
ATOM 510 C CA . LYS A 1 66 ? 12.423 26.485 12.368 1.00 89.88 66 LYS A CA 1
ATOM 511 C C . LYS A 1 66 ? 10.905 26.516 12.550 1.00 89.88 66 LYS A C 1
ATOM 513 O O . LYS A 1 66 ? 10.438 26.621 13.677 1.00 89.88 66 LYS A O 1
ATOM 518 N N . LYS A 1 67 ? 10.129 26.402 11.468 1.00 87.75 67 LYS A N 1
ATOM 519 C CA . LYS A 1 67 ? 8.663 26.292 11.558 1.00 87.75 67 LYS A CA 1
ATOM 520 C C . LYS A 1 67 ? 8.228 25.002 12.250 1.00 87.75 67 LYS A C 1
ATOM 522 O O . LYS A 1 67 ? 7.374 25.061 13.123 1.00 87.75 67 LYS A O 1
ATOM 527 N N . ALA A 1 68 ? 8.848 23.874 11.909 1.00 84.06 68 ALA A N 1
ATOM 528 C CA . ALA A 1 68 ? 8.550 22.594 12.546 1.00 84.06 68 ALA A CA 1
ATOM 529 C C . ALA A 1 68 ? 8.902 22.586 14.046 1.00 84.06 68 ALA A C 1
ATOM 531 O O . ALA A 1 68 ? 8.170 22.003 14.839 1.00 84.06 68 ALA A O 1
ATOM 532 N N . GLU A 1 69 ? 9.989 23.256 14.450 1.00 87.56 69 GLU A N 1
ATOM 533 C CA . GLU A 1 69 ? 10.327 23.442 15.871 1.00 87.56 69 GLU A CA 1
ATOM 534 C C . GLU A 1 69 ? 9.231 24.218 16.613 1.00 87.56 69 GLU A C 1
ATOM 536 O O . GLU A 1 69 ? 8.775 23.770 17.659 1.00 87.56 69 GLU A O 1
ATOM 541 N N . ILE A 1 70 ? 8.746 25.325 16.038 1.00 86.56 70 ILE A N 1
ATOM 542 C CA . ILE A 1 70 ? 7.650 26.113 16.623 1.00 86.56 70 ILE A CA 1
ATOM 543 C C . ILE A 1 70 ? 6.371 25.275 16.736 1.00 86.56 70 ILE A C 1
ATOM 545 O O . ILE A 1 70 ? 5.733 25.276 17.782 1.00 86.56 70 ILE A O 1
ATOM 549 N N . GLU A 1 71 ? 6.002 24.533 15.690 1.00 89.12 71 GLU A N 1
ATOM 550 C CA . GLU A 1 71 ? 4.809 23.675 15.706 1.00 89.12 71 GLU A CA 1
ATOM 551 C C . GLU A 1 71 ? 4.900 22.568 16.764 1.00 89.12 71 GLU A C 1
ATOM 553 O O . GLU A 1 71 ? 3.900 22.257 17.416 1.00 89.12 71 GLU A O 1
ATOM 558 N N . ARG A 1 72 ? 6.091 21.990 16.964 1.00 89.75 72 ARG A N 1
ATOM 559 C CA . ARG A 1 72 ? 6.336 21.006 18.023 1.00 89.75 72 ARG A CA 1
ATOM 560 C C . ARG A 1 72 ? 6.163 21.634 19.402 1.00 89.75 72 ARG A C 1
ATOM 562 O O . ARG A 1 72 ? 5.437 21.080 20.221 1.00 89.75 72 ARG A O 1
ATOM 569 N N . ASP A 1 73 ? 6.783 22.784 19.637 1.00 86.62 73 ASP A N 1
ATOM 570 C CA . ASP A 1 73 ? 6.717 23.466 20.929 1.00 86.62 73 ASP A CA 1
ATOM 571 C C . ASP A 1 73 ? 5.271 23.942 21.227 1.00 86.62 73 ASP A C 1
ATOM 573 O O . ASP A 1 73 ? 4.785 23.828 22.353 1.00 86.62 73 ASP A O 1
ATOM 577 N N . GLU A 1 74 ? 4.518 24.382 20.209 1.00 89.38 74 GLU A N 1
ATOM 578 C CA . GLU A 1 74 ? 3.080 24.667 20.329 1.00 89.38 74 GLU A CA 1
ATOM 579 C C . GLU A 1 74 ? 2.254 23.417 20.663 1.00 89.38 74 GLU A C 1
ATOM 581 O O . GLU A 1 74 ? 1.311 23.488 21.456 1.00 89.38 74 GLU A O 1
ATOM 586 N N . ALA A 1 75 ? 2.568 22.274 20.049 1.00 81.88 75 ALA A N 1
ATOM 587 C CA . ALA A 1 75 ? 1.888 21.015 20.330 1.00 81.88 75 ALA A CA 1
ATOM 588 C C . ALA A 1 75 ? 2.162 20.537 21.763 1.00 81.88 75 ALA A C 1
ATOM 590 O O . ALA A 1 75 ? 1.229 20.112 22.445 1.00 81.88 75 ALA A O 1
ATOM 591 N N . GLU A 1 76 ? 3.401 20.666 22.241 1.00 89.81 76 GLU A N 1
ATOM 592 C CA . GLU A 1 76 ? 3.774 20.379 23.630 1.00 89.81 76 GLU A CA 1
ATOM 593 C C . GLU A 1 76 ? 3.010 21.278 24.605 1.00 89.81 76 GLU A C 1
ATOM 595 O O . GLU A 1 76 ? 2.419 20.781 25.566 1.00 89.81 76 GLU A O 1
ATOM 600 N N . TYR A 1 77 ? 2.919 22.578 24.313 1.00 86.19 77 TYR A N 1
ATOM 601 C CA . TYR A 1 77 ? 2.137 23.507 25.123 1.00 86.19 77 TYR A CA 1
ATOM 602 C C . TYR A 1 77 ? 0.645 23.136 25.162 1.00 86.19 77 TYR A C 1
ATOM 604 O O . TYR A 1 77 ? 0.043 23.101 26.236 1.00 86.19 77 TYR A O 1
ATOM 612 N N . ARG A 1 78 ? 0.037 22.789 24.017 1.00 87.19 78 ARG A N 1
ATOM 613 C CA . ARG A 1 78 ? -1.366 22.322 23.965 1.00 87.19 78 ARG A CA 1
ATOM 614 C C . ARG A 1 78 ? -1.575 21.045 24.776 1.00 87.19 78 ARG A C 1
ATOM 616 O O . ARG A 1 78 ? -2.603 20.902 25.434 1.00 87.19 78 ARG A O 1
ATOM 623 N N . LEU A 1 79 ? -0.613 20.128 24.737 1.00 82.94 79 LEU A N 1
ATOM 624 C CA . LEU A 1 79 ? -0.674 18.875 25.481 1.00 82.94 79 LEU A CA 1
ATOM 625 C C . LEU A 1 79 ? -0.565 19.120 26.990 1.00 82.94 79 LEU A C 1
ATOM 627 O O . LEU A 1 79 ? -1.305 18.513 27.759 1.00 82.94 79 LEU A O 1
ATOM 631 N N . GLN A 1 80 ? 0.283 20.061 27.408 1.00 85.25 80 GLN A N 1
ATOM 632 C CA . GLN A 1 80 ? 0.378 20.494 28.800 1.00 85.25 80 GLN A CA 1
ATOM 633 C C . GLN A 1 80 ? -0.925 21.149 29.282 1.00 85.25 80 GLN A C 1
ATOM 635 O O . GLN A 1 80 ? -1.411 20.813 30.359 1.00 85.25 80 GLN A O 1
ATOM 640 N N . GLN A 1 81 ? -1.539 22.009 28.465 1.00 85.44 81 GLN A N 1
ATOM 641 C CA . GLN A 1 81 ? -2.836 22.618 28.777 1.00 85.44 81 GLN A CA 1
ATOM 642 C C . GLN A 1 81 ? -3.954 21.573 28.906 1.00 85.44 81 GLN A C 1
ATOM 644 O O . GLN A 1 81 ? -4.733 21.624 29.852 1.00 85.44 81 GLN A O 1
ATOM 649 N N . LEU A 1 82 ? -4.003 20.576 28.016 1.00 86.06 82 LEU A N 1
ATOM 650 C CA . LEU A 1 82 ? -4.952 19.462 28.125 1.00 86.06 82 LEU A CA 1
ATOM 651 C C . LEU A 1 82 ? -4.722 18.625 29.389 1.00 86.06 82 LEU A C 1
ATOM 653 O O . LEU A 1 82 ? -5.684 18.197 30.019 1.00 86.06 82 LEU A O 1
ATOM 657 N N . GLN A 1 83 ? -3.466 18.405 29.784 1.00 77.19 83 GLN A N 1
ATOM 658 C CA . GLN A 1 83 ? -3.145 17.707 31.031 1.00 77.19 83 GLN A CA 1
ATOM 659 C C . GLN A 1 83 ? -3.573 18.500 32.270 1.00 77.19 83 GLN A C 1
ATOM 661 O O . GLN A 1 83 ? -4.047 17.900 33.233 1.00 77.19 83 GLN A O 1
ATOM 666 N N . GLU A 1 84 ? -3.410 19.823 32.269 1.00 80.94 84 GLU A N 1
ATOM 667 C CA . GLU A 1 84 ? -3.898 20.695 33.344 1.00 80.94 84 GLU A CA 1
ATOM 668 C C . GLU A 1 84 ? -5.428 20.694 33.403 1.00 80.94 84 GLU A C 1
ATOM 670 O O . GLU A 1 84 ? -5.995 20.465 34.469 1.00 80.94 84 GLU A O 1
ATOM 675 N N . GLN A 1 85 ? -6.092 20.816 32.253 1.00 80.38 85 GLN A N 1
ATOM 676 C CA . GLN A 1 85 ? -7.548 20.755 32.152 1.00 80.38 85 GLN A CA 1
ATOM 677 C C . GLN A 1 85 ? -8.102 19.405 32.636 1.00 80.38 85 GLN A C 1
ATOM 679 O O . GLN A 1 85 ? -9.066 19.362 33.396 1.00 80.38 85 GLN A O 1
ATOM 684 N N . TRP A 1 86 ? -7.466 18.290 32.265 1.00 73.62 86 TRP A N 1
ATOM 685 C CA . TRP A 1 86 ? -7.838 16.961 32.763 1.00 73.62 86 TRP A CA 1
ATOM 686 C C . TRP A 1 86 ? -7.615 16.808 34.270 1.00 73.62 86 TRP A C 1
ATOM 688 O O . TRP A 1 86 ? -8.411 16.148 34.935 1.00 73.62 86 TRP A O 1
ATOM 698 N N . LYS A 1 87 ? -6.561 17.412 34.832 1.00 75.12 87 LYS A N 1
ATOM 699 C CA . LYS A 1 87 ? -6.336 17.420 36.288 1.00 75.12 87 LYS A CA 1
ATOM 700 C C . LYS A 1 87 ? -7.419 18.204 37.030 1.00 75.12 87 LYS A C 1
ATOM 702 O O . LYS A 1 87 ? -7.819 17.780 38.111 1.00 75.12 87 LYS A O 1
ATOM 707 N N . GLU A 1 88 ? -7.901 19.307 36.461 1.00 71.50 88 GLU A N 1
ATOM 708 C CA . GLU A 1 88 ? -9.015 20.074 37.028 1.00 71.50 88 GLU A CA 1
ATOM 709 C C . GLU A 1 88 ? -10.351 19.320 36.930 1.00 71.50 88 GLU A C 1
ATOM 711 O O . GLU A 1 88 ? -11.119 19.321 37.891 1.00 71.50 88 GLU A O 1
ATOM 716 N N . GLU A 1 89 ? -10.613 18.621 35.819 1.00 71.94 89 GLU A N 1
ATOM 717 C CA . GLU A 1 89 ? -11.852 17.851 35.623 1.00 71.94 89 GLU A CA 1
ATOM 718 C C . GLU A 1 89 ? -11.949 16.591 36.504 1.00 71.94 89 GLU A C 1
ATOM 720 O O . GLU A 1 89 ? -13.053 16.185 36.870 1.00 71.94 89 GLU A O 1
ATOM 725 N N . LEU A 1 90 ? -10.823 15.963 36.866 1.00 61.97 90 LEU A N 1
ATOM 726 C CA . LEU A 1 90 ? -10.811 14.691 37.607 1.00 61.97 90 LEU A CA 1
ATOM 727 C C . LEU A 1 90 ? -10.777 14.827 39.140 1.00 61.97 90 LEU A C 1
ATOM 729 O O . LEU A 1 90 ? -10.999 13.829 39.829 1.00 61.97 90 LEU A O 1
ATOM 733 N N . GLY A 1 91 ? -10.552 16.026 39.691 1.00 51.88 91 GLY A N 1
ATOM 734 C CA . GLY A 1 91 ? -10.404 16.228 41.139 1.00 51.88 91 GLY A CA 1
ATOM 735 C C . GLY A 1 91 ? -9.202 15.474 41.752 1.00 51.88 91 GLY A C 1
ATOM 736 O O . GLY A 1 91 ? -8.540 14.677 41.083 1.00 51.88 91 GLY A O 1
ATOM 737 N N . PRO A 1 92 ? -8.854 15.722 43.030 1.00 49.16 92 PRO A N 1
ATOM 738 C CA . PRO A 1 92 ? -7.661 15.133 43.633 1.00 49.16 92 PRO A CA 1
ATOM 739 C C . PRO A 1 92 ? -7.823 13.617 43.836 1.00 49.16 92 PRO A C 1
ATOM 741 O O . PRO A 1 92 ? -8.616 13.161 44.660 1.00 49.16 92 PRO A O 1
ATOM 744 N N . GLN A 1 93 ? -7.034 12.833 43.101 1.00 50.31 93 GLN A N 1
ATOM 745 C CA . GLN A 1 93 ? -6.767 11.425 43.405 1.00 50.31 93 GLN A CA 1
ATOM 746 C C . GLN A 1 93 ? -5.866 11.330 44.652 1.00 50.31 93 GLN A C 1
ATOM 748 O O . GLN A 1 93 ? -4.960 12.154 44.802 1.00 50.31 93 GLN A O 1
ATOM 753 N N . PRO A 1 94 ? -6.070 10.348 45.550 1.00 41.94 94 PRO A N 1
ATOM 754 C CA . PRO A 1 94 ? -5.228 10.187 46.729 1.00 41.94 94 PRO A CA 1
ATOM 755 C C . PRO A 1 94 ? -3.796 9.808 46.327 1.00 41.94 94 PRO A C 1
ATOM 757 O O . PRO A 1 94 ? -3.558 8.798 45.667 1.00 41.94 94 PRO A O 1
ATOM 760 N N . GLU A 1 95 ? -2.841 10.634 46.752 1.00 39.28 95 GLU A N 1
ATOM 761 C CA . GLU A 1 95 ? -1.404 10.434 46.573 1.00 39.28 95 GLU A CA 1
ATOM 762 C C . GLU A 1 95 ? -0.929 9.142 47.259 1.00 39.28 95 GLU A C 1
ATOM 764 O O . GLU A 1 95 ? -0.803 9.068 48.484 1.00 39.28 95 GLU A O 1
ATOM 769 N N . SER A 1 96 ? -0.594 8.120 46.473 1.00 39.34 96 SER A N 1
ATOM 770 C CA . SER A 1 96 ? 0.285 7.038 46.919 1.00 39.34 96 SER A CA 1
ATOM 771 C C . SER A 1 96 ? 1.724 7.357 46.513 1.00 39.34 96 SER A C 1
ATOM 773 O O . SER A 1 96 ? 2.050 7.445 45.330 1.00 39.34 96 SER A O 1
ATOM 775 N N . LYS A 1 97 ? 2.557 7.548 47.538 1.00 37.84 97 LYS A N 1
ATOM 776 C CA . LYS A 1 97 ? 3.969 7.941 47.517 1.00 37.84 97 LYS A CA 1
ATOM 777 C C . LYS A 1 97 ? 4.844 7.132 46.545 1.00 37.84 97 LYS A C 1
ATOM 779 O O . LYS A 1 97 ? 4.955 5.917 46.654 1.00 37.84 97 LYS A O 1
ATOM 784 N N . GLU A 1 98 ? 5.489 7.877 45.652 1.00 40.66 98 GLU A N 1
ATOM 785 C CA . GLU A 1 98 ? 6.909 7.837 45.272 1.00 40.66 98 GLU A CA 1
ATOM 786 C C . GLU A 1 98 ? 7.728 6.549 45.481 1.00 40.66 98 GLU A C 1
ATOM 788 O O . GLU A 1 98 ? 8.028 6.148 46.605 1.00 40.66 98 GLU A O 1
ATOM 793 N N . SER A 1 99 ? 8.254 6.021 44.369 1.00 36.50 99 SER A N 1
ATOM 794 C CA . SER A 1 99 ? 9.632 5.515 44.242 1.00 36.50 99 SER A CA 1
ATOM 795 C C . SER A 1 99 ? 10.037 5.469 42.754 1.00 36.50 99 SER A C 1
ATOM 797 O O . SER A 1 99 ? 9.510 4.674 41.980 1.00 36.50 99 SER A O 1
ATOM 799 N N . GLN A 1 100 ? 10.957 6.348 42.345 1.00 33.62 100 GLN A N 1
ATOM 800 C CA . GLN A 1 100 ? 11.707 6.306 41.071 1.00 33.62 100 GLN A CA 1
ATOM 801 C C . GLN A 1 100 ? 12.880 5.292 41.156 1.00 33.62 100 GLN A C 1
ATOM 803 O O . GLN A 1 100 ? 13.176 4.816 42.249 1.00 33.62 100 GLN A O 1
ATOM 808 N N . PRO A 1 101 ? 13.719 5.104 40.112 1.00 45.03 101 PRO A N 1
ATOM 809 C CA . PRO A 1 101 ? 13.448 4.909 38.685 1.00 45.03 101 PRO A CA 1
ATOM 810 C C . PRO A 1 101 ? 14.095 3.593 38.181 1.00 45.03 101 PRO A C 1
ATOM 812 O O . PRO A 1 101 ? 15.097 3.120 38.716 1.00 45.03 101 PRO A O 1
ATOM 815 N N . SER A 1 102 ? 13.599 3.001 37.093 1.00 31.11 102 SER A N 1
ATOM 816 C CA . SER A 1 102 ? 14.332 1.937 36.388 1.00 31.11 102 SER A CA 1
ATOM 817 C C . SER A 1 102 ? 14.106 1.992 34.881 1.00 31.11 102 SER A C 1
ATOM 819 O O . SER A 1 102 ? 13.055 1.637 34.369 1.00 31.11 102 SER A O 1
ATOM 821 N N . ARG A 1 103 ? 15.155 2.467 34.201 1.00 31.91 103 ARG A N 1
ATO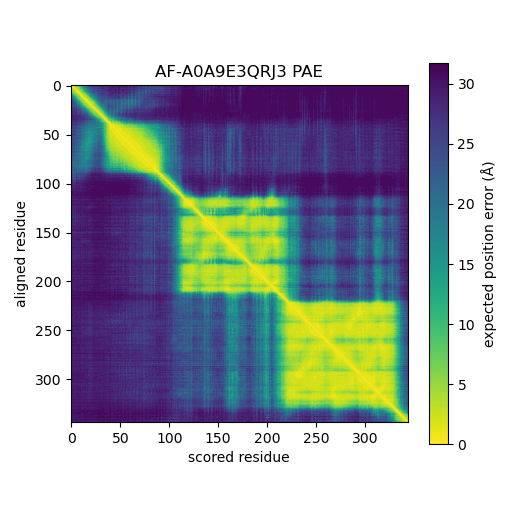M 822 C CA . ARG A 1 103 ? 15.795 1.851 33.031 1.00 31.91 103 ARG A CA 1
ATOM 823 C C . ARG A 1 103 ? 14.858 1.243 31.976 1.00 31.91 103 ARG A C 1
ATOM 825 O O . ARG A 1 103 ? 14.435 0.102 32.094 1.00 31.91 103 ARG A O 1
ATOM 832 N N . SER A 1 104 ? 14.686 1.999 30.891 1.00 37.62 104 SER A N 1
ATOM 833 C CA . SER A 1 104 ? 14.474 1.553 29.507 1.00 37.62 104 SER A CA 1
ATOM 834 C C . SER A 1 104 ? 13.915 0.138 29.330 1.00 37.62 104 SER A C 1
ATOM 836 O O . SER A 1 104 ? 14.638 -0.787 28.957 1.00 37.62 104 SER A O 1
ATOM 838 N N . GLN A 1 105 ? 12.607 -0.004 29.514 1.00 34.19 105 GLN A N 1
ATOM 839 C CA . GLN A 1 105 ? 11.836 -1.046 28.853 1.00 34.19 105 GLN A CA 1
ATOM 840 C C . GLN A 1 105 ? 10.971 -0.392 27.776 1.00 34.19 105 GLN A C 1
ATOM 842 O O . GLN A 1 105 ? 10.311 0.619 28.006 1.00 34.19 105 GLN A O 1
ATOM 847 N N . LYS A 1 106 ? 11.044 -0.968 26.572 1.00 36.16 106 LYS A N 1
ATOM 848 C CA . LYS A 1 106 ? 10.107 -0.747 25.465 1.00 36.16 106 LYS A CA 1
ATOM 849 C C . LYS A 1 106 ? 8.668 -0.737 26.005 1.00 36.16 106 LYS A C 1
ATOM 851 O O . LYS A 1 106 ? 8.383 -1.561 26.874 1.00 36.16 106 LYS A O 1
ATOM 856 N N . PRO A 1 107 ? 7.747 0.083 25.472 1.00 34.66 107 PRO A N 1
ATOM 857 C CA . PRO A 1 107 ? 6.341 -0.052 25.815 1.00 34.66 107 PRO A CA 1
ATOM 858 C C . PRO A 1 107 ? 5.815 -1.355 25.195 1.00 34.66 107 PRO A C 1
ATOM 860 O O . PRO A 1 107 ? 5.400 -1.394 24.040 1.00 34.66 107 PRO A O 1
ATOM 863 N N . GLN A 1 108 ? 5.902 -2.448 25.951 1.00 38.38 108 GLN A N 1
ATOM 864 C CA . GLN A 1 108 ? 5.128 -3.659 25.728 1.00 38.38 108 GLN A CA 1
ATOM 865 C C . GLN A 1 108 ? 3.895 -3.617 26.629 1.00 38.38 108 GLN A C 1
ATOM 867 O O . GLN A 1 108 ? 4.006 -3.385 27.828 1.00 38.38 108 GLN A O 1
ATOM 872 N N . ALA A 1 109 ? 2.746 -3.882 26.006 1.00 38.19 109 ALA A N 1
ATOM 873 C CA . ALA A 1 109 ? 1.602 -4.582 26.582 1.00 38.19 109 ALA A CA 1
ATOM 874 C C . ALA A 1 109 ? 1.090 -4.080 27.948 1.00 38.19 109 ALA A C 1
ATOM 876 O O . ALA A 1 109 ? 1.413 -4.624 28.998 1.00 38.19 109 ALA A O 1
ATOM 877 N N . GLY A 1 110 ? 0.193 -3.092 27.905 1.00 33.88 110 GLY A N 1
ATOM 878 C CA . GLY A 1 110 ? -0.595 -2.638 29.058 1.00 33.88 110 GLY A CA 1
ATOM 879 C C . GLY A 1 110 ? -2.086 -2.435 28.761 1.00 33.88 110 GLY A C 1
ATOM 880 O O . GLY A 1 110 ? -2.748 -1.691 29.472 1.00 33.88 110 GLY A O 1
ATOM 881 N N . LEU A 1 111 ? -2.617 -3.063 27.706 1.00 39.69 111 LEU A N 1
ATOM 882 C CA . LEU A 1 111 ? -4.048 -3.074 27.363 1.00 39.69 111 LEU A CA 1
ATOM 883 C C . LEU A 1 111 ? -4.568 -4.521 27.293 1.00 39.69 111 LEU A C 1
ATOM 885 O O . LEU A 1 111 ? -5.267 -4.893 26.363 1.00 39.69 111 LEU A O 1
ATOM 889 N N . ILE A 1 112 ? -4.217 -5.360 28.269 1.00 45.62 112 ILE A N 1
ATOM 890 C CA . ILE A 1 112 ? -4.817 -6.693 28.416 1.00 45.62 112 ILE A CA 1
ATOM 891 C C . ILE A 1 112 ? -5.568 -6.702 29.743 1.00 45.62 112 ILE A C 1
ATOM 893 O O . ILE A 1 112 ? -4.963 -6.708 30.811 1.00 45.62 112 ILE A O 1
ATOM 897 N N . GLY A 1 113 ? -6.896 -6.652 29.677 1.00 44.56 113 GLY A N 1
ATOM 898 C CA . GLY A 1 113 ? -7.740 -6.663 30.876 1.00 44.56 113 GLY A CA 1
ATOM 899 C C . GLY A 1 113 ? -9.174 -7.140 30.662 1.00 44.56 113 GLY A C 1
ATOM 900 O O . GLY A 1 113 ? -9.932 -7.206 31.624 1.00 44.56 113 GLY A O 1
ATOM 901 N N . ALA A 1 114 ? -9.560 -7.493 29.437 1.00 54.03 114 ALA A N 1
ATOM 902 C CA . ALA A 1 114 ? -10.847 -8.111 29.156 1.00 54.03 114 ALA A CA 1
ATOM 903 C C . ALA A 1 114 ? -10.606 -9.571 28.766 1.00 54.03 114 ALA A C 1
ATOM 905 O O . ALA A 1 114 ? -9.849 -9.852 27.840 1.00 54.03 114 ALA A O 1
ATOM 906 N N . LYS A 1 115 ? -11.246 -10.519 29.459 1.00 69.06 115 LYS A N 1
ATOM 907 C CA . LYS A 1 115 ? -11.233 -11.916 29.008 1.00 69.06 115 LYS A CA 1
ATOM 908 C C . LYS A 1 115 ? -11.900 -11.967 27.621 1.00 69.06 115 LYS A C 1
ATOM 910 O O . LYS A 1 115 ? -13.029 -11.484 27.501 1.00 69.06 115 LYS A O 1
ATOM 915 N N . PRO A 1 116 ? -11.268 -12.546 26.584 1.00 73.75 116 PRO A N 1
ATOM 916 C CA . PRO A 1 116 ? -11.824 -12.563 25.226 1.00 73.75 116 PRO A CA 1
ATOM 917 C C . PRO A 1 116 ? -13.198 -13.246 25.163 1.00 73.75 116 PRO A C 1
ATOM 919 O O . PRO A 1 116 ? -14.074 -12.829 24.404 1.00 73.75 116 PRO A O 1
ATOM 922 N N . GLU A 1 117 ? -13.424 -14.239 26.022 1.00 78.12 117 GLU A N 1
ATOM 923 C CA . GLU A 1 117 ? -14.718 -14.904 26.183 1.00 78.12 117 GLU A CA 1
ATOM 924 C C . GLU A 1 117 ? -15.797 -13.973 26.744 1.00 78.12 117 GLU A C 1
ATOM 926 O O . GLU A 1 117 ? -16.926 -13.998 26.264 1.00 78.12 117 GLU A O 1
ATOM 931 N N . ALA A 1 118 ? -15.456 -13.099 27.697 1.00 81.25 118 ALA A N 1
ATOM 932 C CA . ALA A 1 118 ? -16.403 -12.146 28.273 1.00 81.25 118 ALA A CA 1
ATOM 933 C C . ALA A 1 118 ? -16.845 -11.096 27.244 1.00 81.25 118 ALA A C 1
ATOM 935 O O . ALA A 1 118 ? -18.013 -10.715 27.219 1.00 81.25 118 ALA A O 1
ATOM 936 N N . ALA A 1 119 ? -15.937 -10.659 26.362 1.00 80.88 119 ALA A N 1
ATOM 937 C CA . ALA A 1 119 ? -16.273 -9.741 25.275 1.00 80.88 119 ALA A CA 1
ATOM 938 C C . ALA A 1 119 ? -17.216 -10.391 24.251 1.00 80.88 119 ALA A C 1
ATOM 940 O O . ALA A 1 119 ? -18.225 -9.794 23.882 1.00 80.88 119 ALA A O 1
ATOM 941 N N . ARG A 1 120 ? -16.943 -11.638 23.845 1.00 82.38 120 ARG A N 1
ATOM 942 C CA . ARG A 1 120 ? -17.828 -12.398 22.946 1.00 82.38 120 ARG A CA 1
ATOM 943 C C . ARG A 1 120 ? -19.198 -12.651 23.572 1.00 82.38 120 ARG A C 1
ATOM 945 O O . ARG A 1 120 ? -20.205 -12.270 22.986 1.00 82.38 120 ARG A O 1
ATOM 952 N N . ALA A 1 121 ? -19.225 -13.165 24.800 1.00 83.25 121 ALA A N 1
ATOM 953 C CA . ALA A 1 121 ? -20.460 -13.401 25.540 1.00 83.25 121 ALA A CA 1
ATOM 954 C C . ALA A 1 121 ? -21.272 -12.110 25.721 1.00 83.25 121 ALA A C 1
ATOM 956 O O . ALA A 1 121 ? -22.498 -12.125 25.646 1.00 83.25 121 ALA A O 1
ATOM 957 N N . ALA A 1 122 ? -20.605 -10.969 25.917 1.00 84.19 122 ALA A N 1
ATOM 958 C CA . ALA A 1 122 ? -21.275 -9.683 26.007 1.00 84.19 122 ALA A CA 1
ATOM 959 C C . ALA A 1 122 ? -21.944 -9.253 24.691 1.00 84.19 122 ALA A C 1
ATOM 961 O O . ALA A 1 122 ? -23.015 -8.654 24.766 1.00 84.19 122 ALA A O 1
ATOM 962 N N . LEU A 1 123 ? -21.355 -9.571 23.531 1.00 84.81 123 LEU A N 1
ATOM 963 C CA . LEU A 1 123 ? -21.935 -9.316 22.206 1.00 84.81 123 LEU A CA 1
ATOM 964 C C . LEU A 1 123 ? -23.043 -10.317 21.826 1.00 84.81 123 LEU A C 1
ATOM 966 O O . LEU A 1 123 ? -23.921 -9.984 21.032 1.00 84.81 123 LEU A O 1
ATOM 970 N N . ASP A 1 124 ? -23.029 -11.527 22.382 1.00 85.19 124 ASP A N 1
ATOM 971 C CA . ASP A 1 124 ? -24.074 -12.535 22.147 1.00 85.19 124 ASP A CA 1
ATOM 972 C C . ASP A 1 124 ? -25.365 -12.251 22.932 1.00 85.19 124 ASP A C 1
ATOM 974 O O . ASP A 1 124 ? -26.424 -12.808 22.630 1.00 85.19 124 ASP A O 1
ATOM 978 N N . ARG A 1 125 ? -25.315 -11.351 23.923 1.00 81.19 125 ARG A N 1
ATOM 979 C CA . ARG A 1 125 ? -26.506 -10.930 24.665 1.00 81.19 125 ARG A CA 1
ATOM 980 C C . ARG A 1 125 ? -27.488 -10.209 23.743 1.00 81.19 125 ARG A C 1
ATOM 982 O O . ARG A 1 125 ? -27.124 -9.310 22.984 1.00 81.19 125 ARG A O 1
ATOM 989 N N . SER A 1 126 ? -28.758 -10.587 23.864 1.00 71.44 126 SER A N 1
ATOM 990 C CA . SER A 1 126 ? -29.871 -9.837 23.286 1.00 71.44 126 SER A CA 1
ATOM 991 C C . SER A 1 126 ? -30.079 -8.587 24.130 1.00 71.44 126 SER A C 1
ATOM 993 O O . SER A 1 126 ? -30.508 -8.668 25.279 1.00 71.44 126 SER A O 1
ATOM 995 N N . ILE A 1 127 ? -29.690 -7.444 23.581 1.00 67.19 127 ILE A N 1
ATOM 996 C CA . ILE A 1 127 ? -29.875 -6.134 24.193 1.00 67.19 127 ILE A CA 1
ATOM 997 C C . ILE A 1 127 ? -30.665 -5.310 23.187 1.00 67.19 127 ILE A C 1
ATOM 999 O O . ILE A 1 127 ? -30.326 -5.282 22.005 1.00 67.19 127 ILE A O 1
ATOM 1003 N N . GLU A 1 128 ? -31.727 -4.662 23.652 1.00 64.62 128 GLU A N 1
ATOM 1004 C CA . GLU A 1 128 ? -32.498 -3.741 22.825 1.00 64.62 128 GLU A CA 1
ATOM 1005 C C . GLU A 1 128 ? -31.607 -2.565 22.422 1.00 64.62 128 GLU A C 1
ATOM 1007 O O . GLU A 1 128 ? -30.986 -1.933 23.272 1.00 64.62 128 GLU A O 1
ATOM 1012 N N . MET A 1 129 ? -31.526 -2.279 21.123 1.00 66.38 129 MET A N 1
ATOM 1013 C CA . MET A 1 129 ? -30.877 -1.075 20.612 1.00 66.38 129 MET A CA 1
ATOM 1014 C C . MET A 1 129 ? -31.960 -0.045 20.268 1.00 66.38 129 MET A C 1
ATOM 1016 O O . MET A 1 129 ? -32.509 -0.094 19.165 1.00 66.38 129 MET A O 1
ATOM 1020 N N . PRO A 1 130 ? -32.298 0.891 21.173 1.00 63.94 130 PRO A N 1
ATOM 1021 C CA . PRO A 1 130 ? -33.345 1.875 20.933 1.00 63.94 130 PRO A CA 1
ATOM 1022 C C . PRO A 1 130 ? -32.808 3.034 20.079 1.00 63.94 130 PRO A C 1
ATOM 1024 O O . PRO A 1 130 ? -32.694 4.161 20.556 1.00 63.94 130 PRO A O 1
ATOM 1027 N N . PHE A 1 131 ? -32.472 2.770 18.813 1.00 67.56 131 PHE A N 1
ATOM 1028 C CA . PHE A 1 131 ? -32.088 3.800 17.837 1.00 67.56 131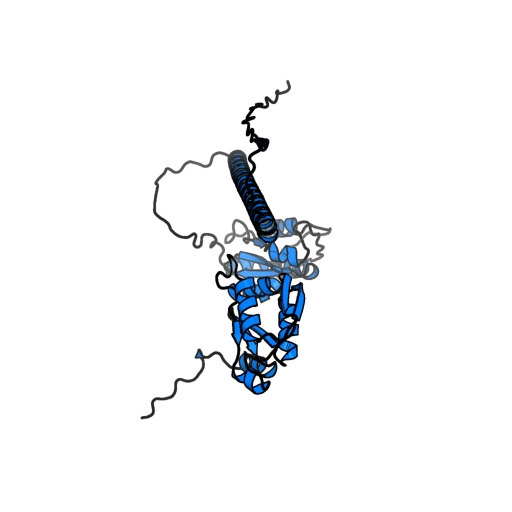 PHE A CA 1
ATOM 1029 C C . PHE A 1 131 ? -33.189 3.977 16.776 1.00 67.56 131 PHE A C 1
ATOM 1031 O O . PHE A 1 131 ? -33.032 3.526 15.642 1.00 67.56 131 PHE A O 1
ATOM 1038 N N . PRO A 1 132 ? -34.333 4.601 17.121 1.00 57.81 132 PRO A N 1
ATOM 1039 C CA . PRO A 1 132 ? -35.427 4.811 16.171 1.00 57.81 132 PRO A CA 1
ATOM 1040 C C . PRO A 1 132 ? -35.065 5.796 15.044 1.00 57.81 132 PRO A C 1
ATOM 1042 O O . PRO A 1 132 ? -35.654 5.714 13.964 1.00 57.81 132 PRO A O 1
ATOM 1045 N N . ASP A 1 133 ? -34.075 6.667 15.279 1.00 66.19 133 ASP A N 1
ATOM 1046 C CA . ASP A 1 133 ? -33.682 7.778 14.410 1.00 66.19 133 ASP A CA 1
ATOM 1047 C C . ASP A 1 133 ? -32.203 7.714 13.981 1.00 66.19 133 ASP A C 1
ATOM 1049 O O . ASP A 1 133 ? -31.400 6.931 14.500 1.00 66.19 133 ASP A O 1
ATOM 1053 N N . GLU A 1 134 ? -31.831 8.576 13.029 1.00 78.94 134 GLU A N 1
ATOM 1054 C CA . GLU A 1 134 ? -30.452 8.760 12.561 1.00 78.94 134 GLU A CA 1
ATOM 1055 C C . GLU A 1 134 ? -29.494 9.066 13.718 1.00 78.94 134 GLU A C 1
ATOM 1057 O O . GLU A 1 134 ? -29.459 10.183 14.236 1.00 78.94 134 GLU A O 1
ATOM 1062 N N . THR A 1 135 ? -28.674 8.084 14.088 1.00 83.00 135 THR A N 1
ATOM 1063 C CA . THR A 1 135 ? -27.754 8.190 15.225 1.00 83.00 135 THR A CA 1
ATOM 1064 C C . THR A 1 135 ? -26.309 8.225 14.723 1.00 83.00 135 THR A C 1
ATOM 1066 O O . THR A 1 135 ? -25.958 7.416 13.863 1.00 83.00 135 THR A O 1
ATOM 1069 N N . PRO A 1 136 ? -25.442 9.129 15.211 1.00 88.19 136 PRO A N 1
ATOM 1070 C CA . PRO A 1 136 ? -24.019 9.108 14.875 1.00 88.19 136 PRO A CA 1
ATOM 1071 C C . PRO A 1 136 ? -23.354 7.797 15.306 1.00 88.19 136 PRO A C 1
ATOM 1073 O O . PRO A 1 136 ? -23.608 7.300 16.406 1.00 88.19 136 PRO A O 1
ATOM 1076 N N . LEU A 1 137 ? -22.451 7.264 14.478 1.00 87.12 137 LEU A N 1
ATOM 1077 C CA . LEU A 1 137 ? -21.690 6.051 14.793 1.00 87.12 137 LEU A CA 1
ATOM 1078 C C . LEU A 1 137 ? -20.994 6.151 16.163 1.00 87.12 137 LEU A C 1
ATOM 1080 O O . LEU A 1 137 ? -21.019 5.195 16.932 1.00 87.12 137 LEU A O 1
ATOM 1084 N N . GLY A 1 138 ? -20.434 7.311 16.516 1.00 86.00 138 GLY A N 1
ATOM 1085 C CA . GLY A 1 138 ? -19.791 7.531 17.815 1.00 86.00 138 GLY A CA 1
ATOM 1086 C C . GLY A 1 138 ? -20.719 7.302 19.016 1.00 86.00 138 GLY A C 1
ATOM 1087 O O . GLY A 1 138 ? -20.313 6.670 19.994 1.00 86.00 138 GLY A O 1
ATOM 1088 N N . GLU A 1 139 ? -21.978 7.741 18.930 1.00 85.50 139 GLU A N 1
ATOM 1089 C CA . GLU A 1 139 ? -22.974 7.535 19.991 1.00 85.50 139 GLU A CA 1
ATOM 1090 C C . GLU A 1 139 ? -23.382 6.062 20.102 1.00 85.50 139 GLU A C 1
ATOM 1092 O O . GLU A 1 139 ? -23.503 5.530 21.208 1.00 85.50 139 GLU A O 1
ATOM 1097 N N . VAL A 1 140 ? -23.486 5.358 18.971 1.00 85.81 140 VAL A N 1
ATOM 1098 C CA . VAL A 1 140 ? -23.729 3.908 18.952 1.00 85.81 140 VAL A CA 1
ATOM 1099 C C . VAL A 1 140 ? -22.605 3.151 19.662 1.00 85.81 140 VAL A C 1
ATOM 1101 O O . VAL A 1 140 ? -22.875 2.277 20.487 1.00 85.81 140 VAL A O 1
ATOM 1104 N N . LEU A 1 141 ? -21.340 3.496 19.403 1.00 88.06 141 LEU A N 1
ATOM 1105 C CA . LEU A 1 141 ? -20.193 2.846 20.051 1.00 88.06 141 LEU A CA 1
ATOM 1106 C C . LEU A 1 141 ? -20.137 3.133 21.555 1.00 88.06 141 LEU A C 1
ATOM 1108 O O . LEU A 1 141 ? -19.833 2.247 22.359 1.00 88.06 141 LEU A O 1
ATOM 1112 N N . LYS A 1 142 ? -20.476 4.360 21.955 1.00 86.69 142 LYS A N 1
ATOM 1113 C CA . LYS A 1 142 ? -20.582 4.749 23.363 1.00 86.69 142 LYS A CA 1
ATOM 1114 C C . LYS A 1 142 ? -21.686 3.970 24.077 1.00 86.69 142 LYS A C 1
ATOM 1116 O O . LYS A 1 142 ? -21.450 3.456 25.174 1.00 86.69 142 LYS A O 1
ATOM 1121 N N . TYR A 1 143 ? -22.853 3.830 23.446 1.00 84.81 143 TYR A N 1
ATOM 1122 C CA . TYR A 1 143 ? -23.939 2.996 23.952 1.00 84.81 143 TYR A CA 1
ATOM 1123 C C . TYR A 1 143 ? -23.507 1.533 24.059 1.00 84.81 143 TYR A C 1
ATOM 1125 O O . TYR A 1 143 ? -23.691 0.929 25.110 1.00 84.81 143 TYR A O 1
ATOM 1133 N N . LEU A 1 144 ? -22.857 0.980 23.031 1.00 84.88 144 LEU A N 1
ATOM 1134 C CA . LEU A 1 144 ? -22.372 -0.400 23.025 1.00 84.88 144 LEU A CA 1
ATOM 1135 C C . LEU A 1 144 ? -21.421 -0.668 24.197 1.00 84.88 144 LEU A C 1
ATOM 1137 O O . LEU A 1 144 ? -21.555 -1.671 24.901 1.00 84.88 144 LEU A O 1
ATOM 1141 N N . ARG A 1 145 ? -20.502 0.259 24.480 1.00 86.25 145 ARG A N 1
ATOM 1142 C CA . ARG A 1 145 ? -19.627 0.174 25.654 1.00 86.25 145 ARG A CA 1
ATOM 1143 C C . ARG A 1 145 ? -20.418 0.212 26.967 1.00 86.25 145 ARG A C 1
ATOM 1145 O O . ARG A 1 145 ? -20.116 -0.547 27.880 1.00 86.25 145 ARG A O 1
ATOM 1152 N N . ALA A 1 146 ? -21.436 1.060 27.088 1.00 85.31 146 ALA A N 1
ATOM 1153 C CA . ALA A 1 146 ? -22.262 1.118 28.295 1.00 85.31 146 ALA A CA 1
ATOM 1154 C C . ALA A 1 146 ? -23.122 -0.148 28.483 1.00 85.31 146 ALA A C 1
ATOM 1156 O O . ALA A 1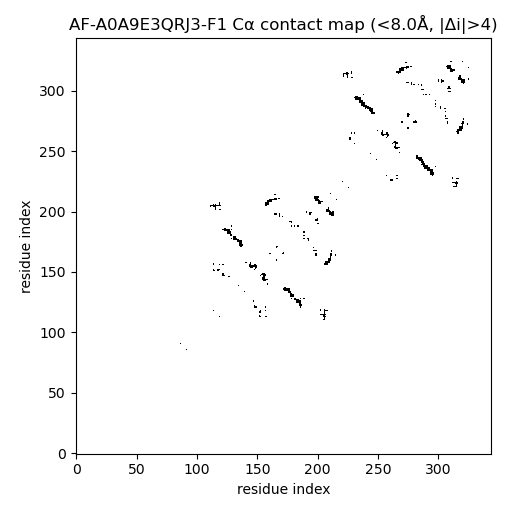 146 ? -23.163 -0.709 29.577 1.00 85.31 146 ALA A O 1
ATOM 1157 N N . ALA A 1 147 ? -23.748 -0.623 27.408 1.00 83.25 147 ALA A N 1
ATOM 1158 C CA . ALA A 1 147 ? -24.636 -1.781 27.374 1.00 83.25 147 ALA A CA 1
ATOM 1159 C C . ALA A 1 147 ? -23.902 -3.105 27.633 1.00 83.25 147 ALA A C 1
ATOM 1161 O O . ALA A 1 147 ? -24.463 -4.047 28.189 1.00 83.25 147 ALA A O 1
ATOM 1162 N N . THR A 1 148 ? -22.621 -3.178 27.272 1.00 84.94 148 THR A N 1
ATOM 1163 C CA . THR A 1 148 ? -21.805 -4.384 27.456 1.00 84.94 148 THR A CA 1
ATOM 1164 C C . THR A 1 148 ? -21.155 -4.491 28.834 1.00 84.94 148 THR A C 1
ATOM 1166 O O . THR A 1 148 ? -20.466 -5.481 29.101 1.00 84.94 148 THR A O 1
ATOM 1169 N N . ARG A 1 149 ? -21.408 -3.541 29.745 1.00 86.50 149 ARG A N 1
ATOM 1170 C CA . ARG A 1 149 ? -20.939 -3.630 31.132 1.00 86.50 149 ARG A CA 1
ATOM 1171 C C . ARG A 1 149 ? -21.419 -4.927 31.792 1.00 86.50 149 ARG A C 1
ATOM 1173 O O . ARG A 1 149 ? -22.552 -5.376 31.604 1.00 86.50 149 ARG A O 1
ATOM 1180 N N . SER A 1 150 ? -20.524 -5.574 32.523 1.00 80.69 150 SER A N 1
ATOM 1181 C CA . SER A 1 150 ? -20.799 -6.801 33.276 1.00 80.69 150 SER A CA 1
ATOM 1182 C C . SER A 1 150 ? -19.805 -6.947 34.428 1.00 80.69 150 SER A C 1
ATOM 1184 O O . SER A 1 150 ? -18.866 -6.160 34.532 1.00 80.69 150 SER A O 1
ATOM 1186 N N . SER A 1 151 ? -19.987 -7.961 35.278 1.00 79.31 151 SER A N 1
ATOM 1187 C CA . SER A 1 151 ? -19.030 -8.269 36.350 1.00 79.31 151 SER A CA 1
ATOM 1188 C C . SER A 1 151 ? -17.614 -8.523 35.815 1.00 79.31 151 SER A C 1
ATOM 1190 O O . SER A 1 151 ? -16.646 -8.123 36.452 1.00 79.31 151 SER A O 1
ATOM 1192 N N . ASP A 1 152 ? -17.486 -9.151 34.641 1.00 78.00 152 ASP A N 1
ATOM 1193 C CA . ASP A 1 152 ? -16.194 -9.412 33.989 1.00 78.00 152 ASP A CA 1
ATOM 1194 C C . ASP A 1 152 ? -15.694 -8.225 33.139 1.00 78.00 152 ASP A C 1
ATOM 1196 O O . ASP A 1 152 ? -14.527 -8.185 32.755 1.00 78.00 152 ASP A O 1
ATOM 1200 N N . LEU A 1 153 ? -16.564 -7.252 32.838 1.00 81.19 153 LEU A N 1
ATOM 1201 C CA . LEU A 1 153 ? -16.276 -6.061 32.031 1.00 81.19 153 LEU A CA 1
ATOM 1202 C C . LEU A 1 153 ? -16.866 -4.811 32.704 1.00 81.19 153 LEU A C 1
ATOM 1204 O O . LEU A 1 153 ? -17.857 -4.259 32.214 1.00 81.19 153 LEU A O 1
ATOM 1208 N N . PRO A 1 154 ? -16.288 -4.324 33.816 1.00 78.56 154 PRO A N 1
ATOM 1209 C CA . PRO A 1 154 ? -16.864 -3.212 34.581 1.00 78.56 154 PRO A CA 1
ATOM 1210 C C . PRO A 1 154 ? -16.976 -1.918 33.756 1.00 78.56 154 PRO A C 1
ATOM 1212 O O . PRO A 1 154 ? -17.893 -1.122 33.948 1.00 78.56 154 PRO A O 1
ATOM 1215 N N . ASN A 1 155 ? -16.085 -1.743 32.776 1.00 79.31 155 ASN A N 1
ATOM 1216 C CA . ASN A 1 155 ? -16.037 -0.580 31.888 1.00 79.31 155 ASN A CA 1
ATOM 1217 C C . ASN A 1 155 ? -16.674 -0.822 30.509 1.00 79.31 155 ASN A C 1
ATOM 1219 O O . ASN A 1 155 ? -16.558 0.046 29.634 1.00 79.31 155 ASN A O 1
ATOM 1223 N N . GLY A 1 156 ? -17.333 -1.971 30.326 1.00 83.94 156 GLY A N 1
ATOM 1224 C CA . GLY A 1 156 ? -17.794 -2.452 29.026 1.00 83.94 156 GLY A CA 1
ATOM 1225 C C . GLY A 1 156 ? -16.673 -3.058 28.194 1.00 83.94 156 GLY A C 1
ATOM 1226 O O . GLY A 1 156 ? -15.520 -3.099 28.628 1.00 83.94 156 GLY A O 1
ATOM 1227 N N . ILE A 1 157 ? -17.009 -3.515 26.988 1.00 85.44 157 ILE A N 1
ATOM 1228 C CA . ILE A 1 157 ? -16.004 -3.977 26.028 1.00 85.44 157 ILE A CA 1
ATOM 1229 C C . ILE A 1 157 ? -15.127 -2.777 25.625 1.00 85.44 157 ILE A C 1
ATOM 1231 O O . ILE A 1 157 ? -15.669 -1.749 25.209 1.00 85.44 157 ILE A O 1
ATOM 1235 N N . PRO A 1 158 ? -13.790 -2.862 25.747 1.00 82.06 158 PRO A N 1
ATOM 1236 C CA . PRO A 1 158 ? -12.882 -1.891 25.147 1.00 82.06 158 PRO A CA 1
ATOM 1237 C C . PRO A 1 158 ? -13.090 -1.843 23.630 1.00 82.06 158 PRO A C 1
ATOM 1239 O O . PRO A 1 158 ? -13.118 -2.887 22.985 1.00 82.06 158 PRO A O 1
ATOM 1242 N N . ILE A 1 159 ? -13.225 -0.646 23.057 1.00 85.81 159 ILE A N 1
ATOM 1243 C CA . ILE A 1 159 ? -13.455 -0.458 21.618 1.00 85.81 159 ILE A CA 1
ATOM 1244 C C . ILE A 1 159 ? -12.284 0.326 21.036 1.00 85.81 159 ILE A C 1
ATOM 1246 O O . ILE A 1 159 ? -11.958 1.406 21.530 1.00 85.81 159 ILE A O 1
ATOM 1250 N N . PHE A 1 160 ? -11.678 -0.205 19.981 1.00 84.69 160 PHE A N 1
ATOM 1251 C CA . PHE A 1 160 ? -10.702 0.487 19.153 1.00 84.69 160 PHE A CA 1
ATOM 1252 C C . PHE A 1 160 ? -11.297 0.694 17.766 1.00 84.69 160 PHE A C 1
ATOM 1254 O O . PHE A 1 160 ? -11.728 -0.262 17.128 1.00 84.69 160 PHE A O 1
ATOM 1261 N N . VAL A 1 161 ? -11.317 1.936 17.296 1.00 85.56 161 VAL A N 1
ATOM 1262 C CA . VAL A 1 161 ? -11.776 2.259 15.945 1.00 85.56 161 VAL A CA 1
ATOM 1263 C C . VAL A 1 161 ? -10.564 2.649 15.122 1.00 85.56 161 VAL A C 1
ATOM 1265 O O . VAL A 1 161 ? -9.861 3.585 15.494 1.00 85.56 161 VAL A O 1
ATOM 1268 N N . ASP A 1 162 ? -10.318 1.933 14.028 1.00 79.75 162 ASP A N 1
ATOM 1269 C CA . ASP A 1 162 ? -9.210 2.215 13.123 1.00 79.75 162 ASP A CA 1
ATOM 1270 C C . ASP A 1 162 ? -9.486 3.512 12.332 1.00 79.75 162 ASP A C 1
ATOM 1272 O O . ASP A 1 162 ? -10.378 3.534 11.471 1.00 79.75 162 ASP A O 1
ATOM 1276 N N . PRO A 1 163 ? -8.743 4.607 12.592 1.00 77.12 163 PRO A N 1
ATOM 1277 C CA . PRO A 1 163 ? -8.956 5.878 11.907 1.00 77.12 163 PRO A CA 1
ATOM 1278 C C . PRO A 1 163 ? -8.639 5.798 10.406 1.00 77.12 163 PRO A C 1
ATOM 1280 O O . PRO A 1 163 ? -9.288 6.477 9.608 1.00 77.12 163 PRO A O 1
ATOM 1283 N N . GLU A 1 164 ? -7.689 4.954 9.994 1.00 73.94 164 GLU A N 1
ATOM 1284 C CA . GLU A 1 164 ? -7.376 4.753 8.576 1.00 73.94 164 GLU A CA 1
ATOM 1285 C C . GLU A 1 164 ? -8.468 3.922 7.889 1.00 73.94 164 GLU A C 1
ATOM 1287 O O . GLU A 1 164 ? -8.895 4.251 6.779 1.00 73.94 164 GLU A O 1
ATOM 1292 N N . GLY A 1 165 ? -8.996 2.903 8.572 1.00 76.00 165 GLY A N 1
ATOM 1293 C CA . GLY A 1 165 ? -10.163 2.133 8.140 1.00 76.00 165 GLY A CA 1
ATOM 1294 C C . GLY A 1 165 ? -11.399 3.008 7.900 1.00 76.00 165 GLY A C 1
ATOM 1295 O O . GLY A 1 165 ? -12.020 2.912 6.840 1.00 76.00 165 GLY A O 1
ATOM 1296 N N . LEU A 1 166 ? -11.707 3.921 8.828 1.00 81.94 166 LEU A N 1
ATOM 1297 C CA . LEU A 1 166 ? -12.774 4.922 8.682 1.00 81.94 166 LEU A CA 1
ATOM 1298 C C . LEU A 1 166 ? -12.559 5.824 7.457 1.00 81.94 166 LEU A C 1
ATOM 1300 O O . LEU A 1 166 ? -13.447 5.968 6.613 1.00 81.94 166 LEU A O 1
ATOM 1304 N N . LYS A 1 167 ? -11.354 6.387 7.316 1.00 77.56 167 LYS A N 1
ATOM 1305 C CA . LYS A 1 167 ? -10.990 7.273 6.201 1.00 77.56 167 LYS A CA 1
ATOM 1306 C C . LYS A 1 167 ? -11.144 6.586 4.844 1.00 77.56 167 LYS A C 1
ATOM 1308 O O . LYS A 1 167 ? -11.643 7.199 3.903 1.00 77.56 167 LYS A O 1
ATOM 1313 N N . ARG A 1 168 ? -10.757 5.313 4.740 1.00 70.75 168 ARG A N 1
ATOM 1314 C CA . ARG A 1 168 ? -10.906 4.501 3.519 1.00 70.75 168 ARG A CA 1
ATOM 1315 C C . ARG A 1 168 ? -12.358 4.168 3.206 1.00 70.75 168 ARG A C 1
ATOM 1317 O O . ARG A 1 168 ? -12.741 4.176 2.038 1.00 70.75 168 ARG A O 1
ATOM 1324 N N . ALA A 1 169 ? -13.160 3.901 4.234 1.00 77.19 169 ALA A N 1
ATOM 1325 C CA . ALA A 1 169 ? -14.600 3.730 4.084 1.00 77.19 169 ALA A CA 1
ATOM 1326 C C . ALA A 1 169 ? -15.304 5.042 3.679 1.00 77.19 169 ALA A C 1
ATOM 1328 O O . ALA A 1 169 ? -16.428 5.001 3.183 1.00 77.19 169 ALA A O 1
ATOM 1329 N N . GLY A 1 170 ? -14.640 6.195 3.842 1.00 80.31 170 GLY A N 1
ATOM 1330 C CA . GLY A 1 170 ? -15.242 7.514 3.645 1.00 80.31 170 GLY A CA 1
ATOM 1331 C C . GLY A 1 170 ? -16.222 7.868 4.764 1.00 80.31 170 GLY A C 1
ATOM 1332 O O . GLY A 1 170 ? -17.172 8.611 4.537 1.00 80.31 170 GLY A O 1
ATOM 1333 N N . VAL A 1 171 ? -16.007 7.298 5.951 1.00 85.44 171 VAL A N 1
ATOM 1334 C CA . VAL A 1 171 ? -16.901 7.357 7.109 1.00 85.44 171 VAL A CA 1
ATOM 1335 C C . VAL A 1 171 ? -16.190 8.081 8.249 1.00 85.44 171 VAL A C 1
ATOM 1337 O O . VAL A 1 171 ? -14.971 8.031 8.390 1.00 85.44 171 VAL A O 1
ATOM 1340 N N . SER A 1 172 ? -16.960 8.768 9.080 1.00 86.75 172 SER A N 1
ATOM 1341 C CA . SER A 1 172 ? -16.508 9.424 10.307 1.00 86.75 172 SER A CA 1
ATOM 1342 C C . SER A 1 172 ? -17.352 8.964 11.496 1.00 86.75 172 SER A C 1
ATOM 1344 O O . SER A 1 172 ? -18.410 8.362 11.320 1.00 86.75 172 SER A O 1
ATOM 1346 N N . LEU A 1 173 ? -16.932 9.289 12.720 1.00 85.25 173 LEU A N 1
ATOM 1347 C CA . LEU A 1 173 ? -17.746 9.030 13.918 1.00 85.25 173 LEU A CA 1
ATOM 1348 C C . LEU A 1 173 ? -19.081 9.802 13.915 1.00 85.25 173 LEU A C 1
ATOM 1350 O O . LEU A 1 173 ? -20.022 9.389 14.585 1.00 85.25 173 LEU A O 1
ATOM 1354 N N . GLU A 1 174 ? -19.185 10.858 13.106 1.00 84.25 174 GLU A N 1
ATOM 1355 C CA . GLU A 1 174 ? -20.412 11.636 12.885 1.00 84.25 174 GLU A CA 1
ATOM 1356 C C . GLU A 1 174 ? -21.325 11.030 11.812 1.00 84.25 174 GLU A C 1
ATOM 1358 O O . GLU A 1 174 ? -22.430 11.516 11.569 1.00 84.25 174 GLU A O 1
ATOM 1363 N N . SER A 1 175 ? -20.868 9.981 11.123 1.00 83.88 175 SER A N 1
ATOM 1364 C CA . SER A 1 175 ? -21.666 9.334 10.089 1.00 83.88 175 SER A CA 1
ATOM 1365 C C . SER A 1 175 ? -22.895 8.698 10.713 1.00 83.88 175 SER A C 1
ATOM 1367 O O . SER A 1 175 ? -22.806 7.893 11.641 1.00 83.88 175 SER A O 1
ATOM 1369 N N . LYS A 1 176 ? -24.051 9.104 10.198 1.00 84.69 176 LYS A N 1
ATOM 1370 C CA . LYS A 1 176 ? -25.349 8.689 10.704 1.00 84.69 176 LYS A CA 1
ATOM 1371 C C . LYS A 1 176 ? -25.655 7.272 10.254 1.00 84.69 176 LYS A C 1
ATOM 1373 O O . LYS A 1 176 ? -25.551 6.950 9.071 1.00 84.69 176 LYS A O 1
ATOM 1378 N N . VAL A 1 177 ? -26.073 6.451 11.203 1.00 83.06 177 VAL A N 1
ATOM 1379 C CA . VAL A 1 177 ? -26.547 5.093 10.974 1.00 83.06 177 VAL A CA 1
ATOM 1380 C C . VAL A 1 177 ? -28.007 4.990 11.383 1.00 83.06 177 VAL A C 1
ATOM 1382 O O . VAL A 1 177 ? -28.475 5.696 12.277 1.00 83.06 177 VAL A O 1
ATOM 1385 N N . GLN A 1 178 ? -28.734 4.115 10.701 1.00 77.25 178 GLN A N 1
ATOM 1386 C CA . GLN A 1 178 ? -30.110 3.773 11.033 1.00 77.25 178 GLN A CA 1
ATOM 1387 C C . GLN A 1 178 ? -30.156 2.274 11.303 1.00 77.25 178 GLN A C 1
ATOM 1389 O O . GLN A 1 178 ? -29.721 1.484 10.464 1.00 77.25 178 GLN A O 1
ATOM 1394 N N . LEU A 1 179 ? -30.687 1.875 12.457 1.00 71.06 179 LEU A N 1
ATOM 1395 C CA . LEU A 1 179 ? -30.913 0.470 12.764 1.00 71.06 179 LEU A CA 1
ATOM 1396 C C . LEU A 1 179 ? -32.285 0.295 13.404 1.00 71.06 179 LEU A C 1
ATOM 1398 O O . LEU A 1 179 ? -32.514 0.709 14.532 1.00 71.06 179 LEU A O 1
ATOM 1402 N N . LYS A 1 180 ? -33.170 -0.408 12.700 1.00 64.50 180 LYS A N 1
ATOM 1403 C CA . LYS A 1 180 ? -34.398 -0.952 13.279 1.00 64.50 180 LYS A CA 1
ATOM 1404 C C . LYS A 1 180 ? -34.152 -2.418 13.592 1.00 64.50 180 LYS A C 1
ATOM 1406 O O . LYS A 1 180 ? -34.260 -3.264 12.706 1.00 64.50 180 LYS A O 1
ATOM 1411 N N . ALA A 1 181 ? -33.739 -2.704 14.819 1.00 61.91 181 ALA A N 1
ATOM 1412 C CA . ALA A 1 181 ? -33.477 -4.063 15.258 1.00 61.91 181 ALA A CA 1
ATOM 1413 C C . ALA A 1 181 ? -34.011 -4.276 16.674 1.00 61.91 181 ALA A C 1
ATOM 1415 O O . ALA A 1 181 ? -33.478 -3.737 17.640 1.00 61.91 181 ALA A O 1
ATOM 1416 N N . GLU A 1 182 ? -35.053 -5.094 16.773 1.00 65.06 182 GLU A N 1
ATOM 1417 C CA . GLU A 1 182 ? -35.655 -5.528 18.030 1.00 65.06 182 GLU A CA 1
ATOM 1418 C C . GLU A 1 182 ? -35.403 -7.032 18.188 1.00 65.06 182 GLU A C 1
ATOM 1420 O O . GLU A 1 182 ? -35.606 -7.804 17.250 1.00 65.06 182 GLU A O 1
ATOM 1425 N N . GLY A 1 183 ? -34.919 -7.452 19.359 1.00 69.00 183 GLY A N 1
ATOM 1426 C CA . GLY A 1 183 ? -34.793 -8.871 19.708 1.00 69.00 183 GLY A CA 1
ATOM 1427 C C . GLY A 1 183 ? -33.661 -9.659 19.033 1.00 69.00 183 GLY A C 1
ATOM 1428 O O . GLY A 1 183 ? -33.686 -10.886 19.099 1.00 69.00 183 GLY A O 1
ATOM 1429 N N . ILE A 1 184 ? -32.672 -9.006 18.408 1.00 81.62 184 ILE A N 1
ATOM 1430 C CA . ILE A 1 184 ? -31.478 -9.687 17.869 1.00 81.62 184 ILE A CA 1
ATOM 1431 C C . ILE A 1 184 ? -30.249 -9.502 18.778 1.00 81.62 184 ILE A C 1
ATOM 1433 O O . ILE A 1 184 ? -30.159 -8.499 19.493 1.00 81.62 184 ILE A O 1
ATOM 1437 N N . PRO A 1 185 ? -29.276 -10.433 18.752 1.00 84.81 185 PRO A N 1
ATOM 1438 C CA . PRO A 1 185 ? -28.021 -10.290 19.485 1.00 84.81 185 PRO A CA 1
ATOM 1439 C C . PRO A 1 185 ? -27.260 -9.014 19.108 1.00 84.81 185 PRO A C 1
ATOM 1441 O O . PRO A 1 185 ? -27.229 -8.617 17.938 1.00 84.81 185 PRO A O 1
ATOM 1444 N N . LEU A 1 186 ? -26.565 -8.417 20.081 1.00 84.81 186 LEU A N 1
ATOM 1445 C CA . LEU A 1 186 ? -25.789 -7.186 19.896 1.00 84.81 186 LEU A CA 1
ATOM 1446 C C . LEU A 1 186 ? -24.753 -7.315 18.763 1.00 84.81 186 LEU A C 1
ATOM 1448 O O . LEU A 1 186 ? -24.542 -6.368 18.010 1.00 84.81 186 LEU A O 1
ATOM 1452 N N . ARG A 1 187 ? -24.165 -8.506 18.592 1.00 84.06 187 ARG A N 1
ATOM 1453 C CA . ARG A 1 187 ? -23.247 -8.839 17.492 1.00 84.06 187 ARG A CA 1
ATOM 1454 C C . ARG A 1 187 ? -23.881 -8.665 16.108 1.00 84.06 187 ARG A C 1
ATOM 1456 O O . ARG A 1 187 ? -23.260 -8.134 15.195 1.00 84.06 187 ARG A O 1
ATOM 1463 N N . GLU A 1 188 ? -25.131 -9.097 15.954 1.00 83.75 188 GLU A N 1
ATOM 1464 C CA . GLU A 1 188 ? -25.840 -9.060 14.674 1.00 83.75 188 GLU A CA 1
ATOM 1465 C C . GLU A 1 188 ? -26.315 -7.641 14.369 1.00 83.75 188 GLU A C 1
ATOM 1467 O O . GLU A 1 188 ? -26.193 -7.162 13.243 1.00 83.75 188 GLU A O 1
ATOM 1472 N N . ALA A 1 189 ? -26.806 -6.948 15.393 1.00 84.44 189 ALA A N 1
ATOM 1473 C CA . ALA A 1 189 ? -27.153 -5.542 15.303 1.00 84.44 189 ALA A CA 1
ATOM 1474 C C . ALA A 1 189 ? -25.934 -4.676 14.928 1.00 84.44 189 ALA A C 1
ATOM 1476 O O . ALA A 1 189 ? -26.033 -3.853 14.018 1.00 84.44 189 ALA A O 1
ATOM 1477 N N . LEU A 1 190 ? -24.768 -4.917 15.543 1.00 87.00 190 LEU A N 1
ATOM 1478 C CA . LEU A 1 190 ? -23.518 -4.234 15.198 1.00 87.00 190 LEU A CA 1
ATOM 1479 C C . LEU A 1 190 ? -23.103 -4.510 13.746 1.00 87.00 190 LEU A C 1
ATOM 1481 O O . LEU A 1 190 ? -22.816 -3.568 13.011 1.00 87.00 190 LEU A O 1
ATOM 1485 N N . ALA A 1 191 ? -23.139 -5.769 13.303 1.00 86.06 191 ALA A N 1
ATOM 1486 C CA . ALA A 1 191 ? -22.842 -6.120 11.914 1.00 86.06 191 ALA A CA 1
ATOM 1487 C C . ALA A 1 191 ? -23.765 -5.383 10.924 1.00 86.06 191 ALA A C 1
ATOM 1489 O O . ALA A 1 191 ? -23.291 -4.813 9.944 1.00 86.06 191 ALA A O 1
ATOM 1490 N N . LYS A 1 192 ? -25.074 -5.316 11.206 1.00 85.19 192 LYS A N 1
ATOM 1491 C CA . LYS A 1 192 ? -26.052 -4.595 10.369 1.00 85.19 192 LYS A CA 1
ATOM 1492 C C . LYS A 1 192 ? -25.812 -3.085 10.321 1.00 85.19 192 LYS A C 1
ATOM 1494 O O . LYS A 1 192 ? -26.074 -2.479 9.288 1.00 85.19 192 LYS A O 1
ATOM 1499 N N . ILE A 1 193 ? -25.311 -2.484 11.403 1.00 85.88 193 ILE A N 1
ATOM 1500 C CA . ILE A 1 193 ? -24.933 -1.062 11.443 1.00 85.88 193 ILE A CA 1
ATOM 1501 C C . ILE A 1 193 ? -23.680 -0.796 10.601 1.00 85.88 193 ILE A C 1
ATOM 1503 O O . ILE A 1 193 ? -23.612 0.205 9.887 1.00 85.88 193 ILE A O 1
ATOM 1507 N N . LEU A 1 194 ? -22.682 -1.677 10.685 1.00 87.44 194 LEU A N 1
ATOM 1508 C CA . LEU A 1 194 ? -21.380 -1.483 10.043 1.00 87.44 194 LEU A CA 1
ATOM 1509 C C . LEU A 1 194 ? -21.386 -1.853 8.551 1.00 87.44 194 LEU A C 1
ATOM 1511 O O . LEU A 1 194 ? -20.707 -1.204 7.753 1.00 87.44 194 LEU A O 1
ATOM 1515 N N . GLN A 1 195 ? -22.220 -2.812 8.143 1.00 84.94 195 GLN A N 1
ATOM 1516 C CA . GLN A 1 195 ? -22.359 -3.258 6.756 1.00 84.94 195 GLN A CA 1
ATOM 1517 C C . GLN A 1 195 ? -22.629 -2.122 5.739 1.00 84.94 195 GLN A C 1
ATOM 1519 O O . GLN A 1 195 ? -21.893 -2.045 4.750 1.00 84.94 195 GLN A O 1
ATOM 1524 N N . PRO A 1 196 ? -23.621 -1.219 5.919 1.00 84.25 196 PRO A N 1
ATOM 1525 C CA . PRO A 1 196 ? -23.854 -0.116 4.979 1.00 84.25 196 PRO A CA 1
ATOM 1526 C C . PRO A 1 196 ? -22.686 0.879 4.935 1.00 84.25 196 PRO A C 1
ATOM 1528 O O . PRO A 1 196 ? -22.473 1.533 3.915 1.00 84.25 196 PRO A O 1
ATOM 1531 N N . LEU A 1 197 ? -21.900 0.953 6.011 1.00 85.31 197 LEU A N 1
ATOM 1532 C CA . LEU A 1 197 ? -20.699 1.778 6.115 1.00 85.31 197 LEU A CA 1
ATOM 1533 C C . LEU A 1 197 ? -19.450 1.100 5.529 1.00 85.31 197 LEU A C 1
ATOM 1535 O O . LEU A 1 197 ? -18.382 1.704 5.526 1.00 85.31 197 LEU A O 1
ATOM 1539 N N . LYS A 1 198 ? -19.562 -0.140 5.025 1.00 85.25 198 LYS A N 1
ATOM 1540 C CA . LYS A 1 198 ? -18.428 -0.981 4.588 1.00 85.25 198 LYS A CA 1
ATOM 1541 C C . LYS A 1 198 ? -17.378 -1.194 5.688 1.00 85.25 198 LYS A C 1
ATOM 1543 O O . LYS A 1 198 ? -16.195 -1.409 5.403 1.00 85.25 198 LYS A O 1
ATOM 1548 N N . LEU A 1 199 ? -17.821 -1.118 6.936 1.00 87.56 199 LEU A N 1
ATOM 1549 C CA . LEU A 1 199 ? -17.034 -1.434 8.114 1.00 87.56 199 LEU A CA 1
ATOM 1550 C C . LEU A 1 199 ? -17.361 -2.861 8.567 1.00 87.56 199 LEU A C 1
ATOM 1552 O O . LEU A 1 199 ? -18.435 -3.382 8.271 1.00 87.56 199 LEU A O 1
ATOM 1556 N N . ASP A 1 200 ? -16.430 -3.468 9.284 1.00 86.06 200 ASP A N 1
ATOM 1557 C CA . ASP A 1 200 ? -16.608 -4.728 9.998 1.00 86.06 200 ASP A CA 1
ATOM 1558 C C . ASP A 1 200 ? -15.967 -4.618 11.387 1.00 86.06 200 ASP A C 1
ATOM 1560 O O . ASP A 1 200 ? -15.398 -3.574 11.745 1.00 86.06 200 ASP A O 1
ATOM 1564 N N . TYR A 1 201 ? -16.111 -5.666 12.191 1.00 87.38 201 TYR A N 1
ATOM 1565 C CA . TYR A 1 201 ? -15.499 -5.734 13.502 1.00 87.38 201 TYR A CA 1
ATOM 1566 C C . TYR A 1 201 ? -14.921 -7.109 13.830 1.00 87.38 201 TYR A C 1
ATOM 1568 O O . TYR A 1 201 ? -15.473 -8.164 13.517 1.00 87.38 201 TYR A O 1
ATOM 1576 N N . THR A 1 202 ? -13.866 -7.074 14.630 1.00 83.50 202 THR A N 1
ATOM 1577 C CA . THR A 1 202 ? -13.168 -8.242 15.155 1.00 83.50 202 THR A CA 1
ATOM 1578 C C . THR A 1 202 ? -13.006 -8.124 16.663 1.00 83.50 202 THR A C 1
ATOM 1580 O O . THR A 1 202 ? -12.867 -7.035 17.220 1.00 83.50 202 THR A O 1
ATOM 1583 N N . VAL A 1 203 ? -13.065 -9.261 17.359 1.00 83.44 203 VAL A N 1
ATOM 1584 C CA . VAL A 1 203 ? -12.813 -9.325 18.805 1.00 83.44 203 VAL A CA 1
ATOM 1585 C C . VAL A 1 203 ? -11.520 -10.087 19.028 1.00 83.44 203 VAL A C 1
ATOM 1587 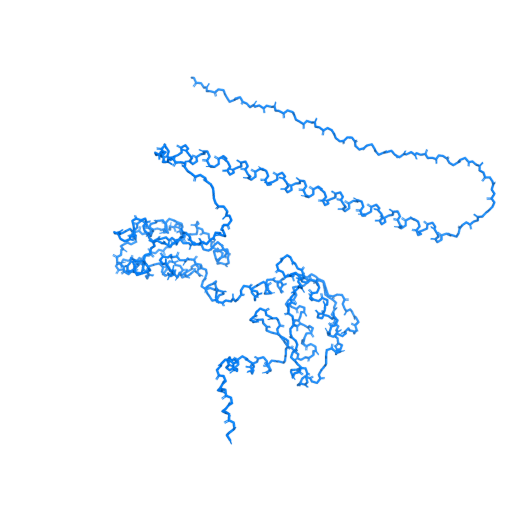O O . VAL A 1 203 ? -11.493 -11.311 18.892 1.00 83.44 203 VAL A O 1
ATOM 1590 N N . GLU A 1 204 ? -10.470 -9.363 19.398 1.00 75.50 204 GLU A N 1
ATOM 1591 C CA . GLU A 1 204 ? -9.137 -9.906 19.658 1.00 75.50 204 GLU A CA 1
ATOM 1592 C C . GLU A 1 204 ? -8.679 -9.483 21.047 1.00 75.50 204 GLU A C 1
ATOM 1594 O O . GLU A 1 204 ? -8.787 -8.316 21.402 1.00 75.50 204 GLU A O 1
ATOM 1599 N N . GLU A 1 205 ? -8.200 -10.430 21.857 1.00 75.38 205 GLU A N 1
ATOM 1600 C CA . GLU A 1 205 ? -7.697 -10.153 23.217 1.00 75.38 205 GLU A CA 1
ATOM 1601 C C . GLU A 1 205 ? -8.694 -9.380 24.115 1.00 75.38 205 GLU A C 1
ATOM 1603 O O . GLU A 1 205 ? -8.314 -8.645 25.023 1.00 75.38 205 GLU A O 1
ATOM 1608 N N . GLY A 1 206 ? -10.000 -9.538 23.859 1.00 77.06 206 GLY A N 1
ATOM 1609 C CA . GLY A 1 206 ? -11.061 -8.818 24.573 1.00 77.06 206 GLY A CA 1
ATOM 1610 C C . GLY A 1 206 ? -11.274 -7.366 24.122 1.00 77.06 206 GLY A C 1
ATOM 1611 O O . GLY A 1 206 ? -12.108 -6.680 24.707 1.00 77.06 206 GLY A O 1
ATOM 1612 N N . LEU A 1 207 ? -10.572 -6.914 23.080 1.00 81.44 207 LEU A N 1
ATOM 1613 C CA . LEU A 1 207 ? -10.745 -5.631 22.402 1.00 81.44 207 LEU A CA 1
ATOM 1614 C C . LEU A 1 207 ? -11.658 -5.800 21.182 1.00 81.44 207 LEU A C 1
ATOM 1616 O O . LEU A 1 207 ? -11.398 -6.632 20.313 1.00 81.44 207 LEU A O 1
ATOM 1620 N N . LEU A 1 208 ? -12.705 -4.982 21.096 1.00 84.44 208 LEU A N 1
ATOM 1621 C CA . LEU A 1 208 ? -13.526 -4.846 19.898 1.00 84.44 208 LEU A CA 1
ATOM 1622 C C . LEU A 1 208 ? -12.845 -3.863 18.942 1.00 84.44 208 LEU A C 1
ATOM 1624 O O . LEU A 1 208 ? -12.857 -2.656 19.181 1.00 84.44 208 LEU A O 1
ATOM 1628 N N . LYS A 1 209 ? -12.243 -4.376 17.874 1.00 84.44 209 LYS A N 1
ATOM 1629 C CA . LYS A 1 209 ? -11.649 -3.579 16.802 1.00 84.44 209 LYS A CA 1
ATOM 1630 C C . LYS A 1 209 ? -12.701 -3.342 15.725 1.00 84.44 209 LYS A C 1
ATOM 1632 O O . LYS A 1 209 ? -13.331 -4.289 15.275 1.00 84.44 209 LYS A O 1
ATOM 1637 N N . ILE A 1 210 ? -12.902 -2.089 15.332 1.00 85.44 210 ILE A N 1
ATOM 1638 C CA . ILE A 1 210 ? -13.817 -1.689 14.259 1.00 85.44 210 ILE A CA 1
ATOM 1639 C C . ILE A 1 210 ? -12.991 -1.027 13.167 1.00 85.44 210 ILE A C 1
ATOM 1641 O O . ILE A 1 210 ? -12.282 -0.053 13.425 1.00 85.44 210 ILE A O 1
ATOM 1645 N N . GLY A 1 211 ? -13.091 -1.539 11.948 1.00 83.00 211 GLY A N 1
ATOM 1646 C CA . GLY A 1 211 ? -12.319 -1.060 10.808 1.00 83.00 211 GLY A CA 1
ATOM 1647 C C . GLY A 1 211 ? -13.027 -1.359 9.498 1.00 83.00 211 GLY A C 1
ATOM 1648 O O . GLY A 1 211 ? -14.149 -1.850 9.478 1.00 83.00 211 GLY A O 1
ATOM 1649 N N . SER A 1 212 ? -12.398 -1.039 8.371 1.00 76.25 212 SER A N 1
ATOM 1650 C CA . SER A 1 212 ? -12.951 -1.465 7.079 1.00 76.25 212 SER A CA 1
ATOM 1651 C C . SER A 1 212 ? -12.781 -2.978 6.907 1.00 76.25 212 SER A C 1
ATOM 1653 O O . SER A 1 212 ? -11.713 -3.496 7.223 1.00 76.25 212 SER A O 1
ATOM 1655 N N . ALA A 1 213 ? -13.760 -3.674 6.322 1.00 62.34 213 ALA A N 1
ATOM 1656 C CA . ALA A 1 213 ? -13.631 -5.108 6.004 1.00 62.34 213 ALA A CA 1
ATOM 1657 C C . ALA A 1 213 ? -12.410 -5.410 5.100 1.00 62.34 213 ALA A C 1
ATOM 1659 O O . ALA A 1 213 ? -11.856 -6.507 5.092 1.00 62.34 213 ALA A O 1
ATOM 1660 N N . ALA A 1 214 ? -11.971 -4.411 4.325 1.00 54.47 214 ALA A N 1
ATOM 1661 C CA . ALA A 1 214 ? -10.730 -4.460 3.557 1.00 54.47 214 ALA A CA 1
ATOM 1662 C C . ALA A 1 214 ? -9.478 -4.364 4.448 1.00 54.47 214 ALA A C 1
ATOM 1664 O O . ALA A 1 214 ? -8.503 -5.056 4.190 1.00 54.47 214 ALA A O 1
ATOM 1665 N N . ALA A 1 215 ? -9.512 -3.555 5.511 1.00 52.44 215 ALA A N 1
ATOM 1666 C CA . ALA A 1 215 ? -8.411 -3.419 6.465 1.00 52.44 215 ALA A CA 1
ATOM 1667 C C . ALA A 1 215 ? -8.158 -4.710 7.253 1.00 52.44 215 ALA A C 1
ATOM 1669 O O . ALA A 1 215 ? -7.014 -4.967 7.595 1.00 52.44 215 ALA A O 1
ATOM 1670 N N . GLU A 1 216 ? -9.173 -5.543 7.491 1.00 53.75 216 GLU A N 1
ATOM 1671 C CA . GLU A 1 216 ? -8.983 -6.847 8.146 1.00 53.75 216 GLU A CA 1
ATOM 1672 C C . GLU A 1 216 ? -8.288 -7.858 7.225 1.00 53.75 216 GLU A C 1
ATOM 1674 O O . GLU A 1 216 ? -7.348 -8.522 7.649 1.00 53.75 216 GLU A O 1
ATOM 1679 N N . LYS A 1 217 ? -8.641 -7.891 5.931 1.00 52.09 217 LYS A N 1
ATOM 1680 C CA . LYS A 1 217 ? -7.876 -8.654 4.923 1.00 52.09 217 LYS A CA 1
ATOM 1681 C C . LYS A 1 217 ? -6.459 -8.113 4.722 1.00 52.09 217 LYS A C 1
ATOM 1683 O O . LYS A 1 217 ? -5.564 -8.860 4.350 1.00 52.09 217 LYS A O 1
ATOM 1688 N N . GLU A 1 218 ? -6.252 -6.819 4.951 1.00 47.75 218 GLU A N 1
ATOM 1689 C CA . GLU A 1 218 ? -4.933 -6.189 4.883 1.00 47.75 218 GLU A CA 1
ATOM 1690 C C . GLU A 1 218 ? -4.131 -6.293 6.191 1.00 47.75 218 GLU A C 1
ATOM 1692 O O . GLU A 1 218 ? -2.924 -6.084 6.162 1.00 47.75 218 GLU A O 1
ATOM 1697 N N . ALA A 1 219 ? -4.748 -6.623 7.329 1.00 50.41 219 ALA A N 1
ATOM 1698 C CA . ALA A 1 219 ? -4.044 -6.808 8.601 1.00 50.41 219 ALA A CA 1
ATOM 1699 C C . ALA A 1 219 ? -3.217 -8.107 8.626 1.00 50.41 219 ALA A C 1
ATOM 1701 O O . ALA A 1 219 ? -2.241 -8.192 9.367 1.00 50.41 219 ALA A O 1
ATOM 1702 N N . GLU A 1 220 ? -3.561 -9.078 7.773 1.00 55.38 220 GLU A N 1
ATOM 1703 C CA . GLU A 1 220 ? -2.716 -10.239 7.457 1.00 55.38 220 GLU A CA 1
ATOM 1704 C C . GLU A 1 220 ? -1.542 -9.898 6.524 1.00 55.38 220 GLU A C 1
ATOM 1706 O O . GLU A 1 220 ? -0.610 -10.692 6.394 1.00 55.38 220 GLU A O 1
ATOM 1711 N N . ILE A 1 221 ? -1.550 -8.731 5.867 1.00 64.56 221 ILE A N 1
ATOM 1712 C CA . ILE A 1 221 ? -0.478 -8.347 4.948 1.00 64.56 221 ILE A CA 1
ATOM 1713 C C . ILE A 1 221 ? 0.713 -7.850 5.762 1.00 64.56 221 ILE A C 1
ATOM 1715 O O . ILE A 1 221 ? 0.623 -6.874 6.509 1.00 64.56 221 ILE A O 1
ATOM 1719 N N . ASP A 1 222 ? 1.851 -8.515 5.569 1.00 78.75 222 ASP A N 1
ATOM 1720 C CA . ASP A 1 222 ? 3.123 -8.165 6.191 1.00 78.75 222 ASP A CA 1
ATOM 1721 C C . ASP A 1 222 ? 3.405 -6.638 6.103 1.00 78.75 222 ASP A C 1
ATOM 1723 O O . ASP A 1 222 ? 3.260 -6.039 5.026 1.00 78.75 222 ASP A O 1
ATOM 1727 N N . PRO A 1 223 ? 3.825 -5.977 7.205 1.00 81.31 223 PRO A N 1
ATOM 1728 C CA . PRO A 1 223 ? 4.032 -4.528 7.237 1.00 81.31 223 PRO A CA 1
ATOM 1729 C C . PRO A 1 223 ? 4.945 -4.006 6.123 1.00 81.31 223 PRO A C 1
ATOM 1731 O O . PRO A 1 223 ? 4.710 -2.925 5.581 1.00 81.31 223 PRO A O 1
ATOM 1734 N N . LYS A 1 224 ? 5.964 -4.779 5.735 1.00 84.25 224 LYS A N 1
ATOM 1735 C CA . LYS A 1 224 ? 6.897 -4.397 4.673 1.00 84.25 224 LYS A CA 1
ATOM 1736 C C . LYS A 1 224 ? 6.235 -4.474 3.297 1.00 84.25 224 LYS A C 1
ATOM 1738 O O . LYS A 1 224 ? 6.445 -3.588 2.472 1.00 84.25 224 LYS A O 1
ATOM 1743 N N . THR A 1 225 ? 5.384 -5.471 3.068 1.00 86.75 225 THR A N 1
ATOM 1744 C CA . THR A 1 225 ? 4.528 -5.565 1.871 1.00 86.75 225 THR A CA 1
ATOM 1745 C C . THR A 1 225 ? 3.652 -4.321 1.729 1.00 86.75 225 THR A C 1
ATOM 1747 O O . THR A 1 225 ? 3.618 -3.711 0.659 1.00 86.75 225 THR A O 1
ATOM 1750 N N . ARG A 1 226 ? 3.024 -3.867 2.821 1.00 86.12 226 ARG A N 1
ATOM 1751 C CA . ARG A 1 226 ? 2.227 -2.629 2.830 1.00 86.12 226 ARG A CA 1
ATOM 1752 C C . ARG A 1 226 ? 3.052 -1.399 2.445 1.00 86.12 226 ARG A C 1
ATOM 1754 O O . ARG A 1 226 ? 2.631 -0.630 1.587 1.00 86.12 226 ARG A O 1
ATOM 1761 N N . MET A 1 227 ? 4.252 -1.249 3.003 1.00 87.31 227 MET A N 1
ATOM 1762 C CA . MET A 1 227 ? 5.147 -0.127 2.682 1.00 87.31 227 MET A CA 1
ATOM 1763 C C . MET A 1 227 ? 5.556 -0.112 1.200 1.00 87.31 227 MET A C 1
ATOM 1765 O O . MET A 1 227 ? 5.661 0.953 0.588 1.00 87.31 227 MET A O 1
ATOM 1769 N N . ILE A 1 228 ? 5.759 -1.289 0.598 1.00 91.88 228 ILE A N 1
ATOM 1770 C CA . ILE A 1 228 ? 6.041 -1.410 -0.839 1.00 91.88 228 ILE A CA 1
ATOM 1771 C C . ILE A 1 228 ? 4.823 -0.979 -1.660 1.00 91.88 228 ILE A C 1
ATOM 1773 O O . ILE A 1 228 ? 4.974 -0.192 -2.594 1.00 91.88 228 ILE A O 1
ATOM 1777 N N . LEU A 1 229 ? 3.621 -1.446 -1.310 1.00 90.50 229 LEU A N 1
ATOM 1778 C CA . LEU A 1 229 ? 2.380 -1.054 -1.988 1.00 90.50 229 LEU A CA 1
ATOM 1779 C C . LEU A 1 229 ? 2.147 0.462 -1.917 1.00 90.50 229 LEU A C 1
ATOM 1781 O O . LEU A 1 229 ? 1.841 1.083 -2.938 1.00 90.50 229 LEU A O 1
ATOM 1785 N N . ASP A 1 230 ? 2.385 1.070 -0.755 1.00 89.94 230 ASP A N 1
ATOM 1786 C CA . ASP A 1 230 ? 2.287 2.518 -0.569 1.00 89.94 230 ASP A CA 1
ATOM 1787 C C . ASP A 1 230 ? 3.302 3.271 -1.444 1.00 89.94 230 ASP A C 1
ATOM 1789 O O . ASP A 1 230 ? 2.955 4.281 -2.065 1.00 89.94 230 ASP A O 1
ATOM 1793 N N . GLN A 1 231 ? 4.539 2.772 -1.571 1.00 91.69 231 GLN A N 1
ATOM 1794 C CA . GLN A 1 231 ? 5.519 3.366 -2.486 1.00 91.69 231 GLN A CA 1
ATOM 1795 C C . GLN A 1 231 ? 5.126 3.231 -3.957 1.00 91.69 231 GLN A C 1
ATOM 1797 O O . GLN A 1 231 ? 5.324 4.156 -4.747 1.00 91.69 231 GLN A O 1
ATOM 1802 N N . LEU A 1 232 ? 4.526 2.106 -4.339 1.00 93.75 232 LEU A N 1
ATOM 1803 C CA . LEU A 1 232 ? 4.050 1.881 -5.700 1.00 93.75 232 LEU A CA 1
ATOM 1804 C C . LEU A 1 232 ? 2.918 2.849 -6.106 1.00 93.75 232 LEU A C 1
ATOM 1806 O O . LEU A 1 232 ? 2.739 3.117 -7.299 1.00 93.75 232 LEU A O 1
ATOM 1810 N N . GLU A 1 233 ? 2.169 3.416 -5.157 1.00 93.75 233 GLU A N 1
ATOM 1811 C CA . GLU A 1 233 ? 1.159 4.447 -5.434 1.00 93.75 233 GLU A CA 1
ATOM 1812 C C . GLU A 1 233 ? 1.748 5.849 -5.641 1.00 93.75 233 GLU A C 1
ATOM 1814 O O . GLU A 1 233 ? 1.069 6.714 -6.208 1.00 93.75 233 GLU A O 1
ATOM 1819 N N . ARG A 1 234 ? 2.998 6.097 -5.228 1.00 92.00 234 ARG A N 1
ATOM 1820 C CA . ARG A 1 234 ? 3.597 7.434 -5.322 1.00 92.00 234 ARG A CA 1
ATOM 1821 C C . ARG A 1 234 ? 3.931 7.800 -6.779 1.00 92.00 234 ARG A C 1
ATOM 1823 O O . ARG A 1 234 ? 4.355 6.940 -7.560 1.00 92.00 234 ARG A O 1
ATOM 1830 N N . PRO A 1 235 ? 3.721 9.066 -7.187 1.00 93.94 235 PRO A N 1
ATOM 1831 C CA . PRO A 1 235 ? 4.169 9.560 -8.485 1.00 93.94 235 PRO A CA 1
ATOM 1832 C C . PRO A 1 235 ? 5.694 9.519 -8.603 1.00 93.94 235 PRO A C 1
ATOM 1834 O O . PRO A 1 235 ? 6.399 9.886 -7.666 1.00 93.94 235 PRO A O 1
ATOM 1837 N N . ILE A 1 236 ? 6.197 9.125 -9.770 1.00 94.12 236 ILE A N 1
ATOM 1838 C CA . ILE A 1 236 ? 7.629 9.103 -10.080 1.00 94.12 236 ILE A CA 1
ATOM 1839 C C . ILE A 1 236 ? 7.863 9.607 -11.507 1.00 94.12 236 ILE A C 1
ATOM 1841 O O . ILE A 1 236 ? 7.000 9.465 -12.378 1.00 94.12 236 ILE A O 1
ATOM 1845 N N . SER A 1 237 ? 9.025 10.212 -11.744 1.00 94.00 237 SER A N 1
ATOM 1846 C CA . SER A 1 237 ? 9.486 10.549 -13.092 1.00 94.00 237 SER A CA 1
ATOM 1847 C C . SER A 1 237 ? 10.292 9.384 -13.664 1.00 94.00 237 SER A C 1
ATOM 1849 O O . SER A 1 237 ? 11.135 8.821 -12.977 1.00 94.00 237 SER A O 1
ATOM 1851 N N . MET A 1 238 ? 10.025 9.001 -14.908 1.00 93.69 238 MET A N 1
ATOM 1852 C CA . MET A 1 238 ? 10.706 7.923 -15.626 1.00 93.69 238 MET A CA 1
ATOM 1853 C C . MET A 1 238 ? 11.318 8.489 -16.912 1.00 93.69 238 MET A C 1
ATOM 1855 O O . MET A 1 238 ? 10.686 8.373 -17.962 1.00 93.69 238 MET A O 1
ATOM 1859 N N . PRO A 1 239 ? 12.500 9.129 -16.856 1.00 93.62 239 PRO A N 1
ATOM 1860 C CA . PRO A 1 239 ? 13.121 9.797 -17.999 1.00 93.62 239 PRO A CA 1
ATOM 1861 C C . PRO A 1 239 ? 14.030 8.844 -18.800 1.00 93.62 239 PRO A C 1
ATOM 1863 O O . PRO A 1 239 ? 15.233 9.069 -18.919 1.00 93.62 239 PRO A O 1
ATOM 1866 N N . PHE A 1 240 ? 13.463 7.783 -19.373 1.00 95.00 240 PHE A N 1
ATOM 1867 C CA . PHE A 1 240 ? 14.156 6.783 -20.205 1.00 95.00 240 PHE A CA 1
ATOM 1868 C C . PHE A 1 240 ? 13.703 6.854 -21.682 1.00 95.00 240 PHE A C 1
ATOM 1870 O O . PHE A 1 240 ? 13.096 5.910 -22.199 1.00 95.00 240 PHE A O 1
ATOM 1877 N N . PRO A 1 241 ? 13.944 7.973 -22.397 1.00 93.12 241 PRO A N 1
ATOM 1878 C CA . PRO A 1 241 ? 13.490 8.138 -23.782 1.00 93.12 241 PRO A CA 1
ATOM 1879 C C . PRO A 1 241 ? 14.194 7.193 -24.771 1.00 93.12 241 PRO A C 1
ATOM 1881 O O . PRO A 1 241 ? 13.653 6.911 -25.840 1.00 93.12 241 PRO A O 1
ATOM 1884 N N . ASN A 1 242 ? 15.379 6.696 -24.411 1.00 94.94 242 ASN A N 1
ATOM 1885 C CA . ASN A 1 242 ? 16.198 5.796 -25.219 1.00 94.94 242 ASN A CA 1
ATOM 1886 C C . ASN A 1 242 ? 16.165 4.366 -24.664 1.00 94.94 242 ASN A C 1
ATOM 1888 O O . ASN A 1 242 ? 15.711 4.135 -23.544 1.00 94.94 242 ASN A O 1
ATOM 1892 N N . GLU A 1 243 ? 16.670 3.414 -25.451 1.00 95.25 243 GLU A N 1
ATOM 1893 C CA . GLU A 1 243 ? 16.827 2.019 -25.021 1.00 95.25 243 GLU A CA 1
ATOM 1894 C C . GLU A 1 243 ? 17.685 1.956 -23.767 1.00 95.25 243 GLU A C 1
ATOM 1896 O O . GLU A 1 243 ? 18.861 2.308 -23.791 1.00 95.25 243 GLU A O 1
ATOM 1901 N N . THR A 1 244 ? 17.059 1.543 -22.670 1.00 96.81 244 THR A N 1
ATOM 1902 C CA . THR A 1 244 ? 17.698 1.429 -21.362 1.00 96.81 244 THR A CA 1
ATOM 1903 C C . THR A 1 244 ? 17.553 -0.013 -20.881 1.00 96.81 244 THR A C 1
ATOM 1905 O O . THR A 1 244 ? 16.443 -0.545 -20.968 1.00 96.81 244 THR A O 1
ATOM 1908 N N . PRO A 1 245 ? 18.620 -0.658 -20.383 1.00 97.44 245 PRO A N 1
ATOM 1909 C CA . PRO A 1 245 ? 18.532 -1.986 -19.780 1.00 97.44 245 PRO A CA 1
ATOM 1910 C C . PRO A 1 245 ? 17.486 -2.042 -18.662 1.00 97.44 245 PRO A C 1
ATOM 1912 O O . PRO A 1 245 ? 17.399 -1.121 -17.842 1.00 97.44 245 PRO A O 1
ATOM 1915 N N . LEU A 1 246 ? 16.716 -3.133 -18.585 1.00 96.56 246 LEU A N 1
ATOM 1916 C CA . LEU A 1 246 ? 15.769 -3.349 -17.486 1.00 96.56 246 LEU A CA 1
ATOM 1917 C C . LEU A 1 246 ? 16.473 -3.240 -16.122 1.00 96.56 246 LEU A C 1
ATOM 1919 O O . LEU A 1 246 ? 15.940 -2.601 -15.217 1.00 96.56 246 LEU A O 1
ATOM 1923 N N . SER A 1 247 ? 17.678 -3.797 -15.994 1.00 96.31 247 SER A N 1
ATOM 1924 C CA . SER A 1 247 ? 18.503 -3.750 -14.783 1.00 96.31 247 SER A CA 1
ATOM 1925 C C . SER A 1 247 ? 18.722 -2.321 -14.280 1.00 96.31 247 SER A C 1
ATOM 1927 O O . SER A 1 247 ? 18.572 -2.052 -13.088 1.00 96.31 247 SER A O 1
ATOM 1929 N N . ASP A 1 248 ? 19.012 -1.380 -15.175 1.00 97.06 248 ASP A N 1
ATOM 1930 C CA . ASP A 1 248 ? 19.258 0.018 -14.820 1.00 97.06 248 ASP A CA 1
ATOM 1931 C C . ASP A 1 248 ? 17.973 0.748 -14.426 1.00 97.06 248 ASP A C 1
ATOM 1933 O O . ASP A 1 248 ? 17.972 1.537 -13.476 1.00 97.06 248 ASP A O 1
ATOM 1937 N N . VAL A 1 249 ? 16.851 0.423 -15.071 1.00 96.19 249 VAL A N 1
ATOM 1938 C CA . VAL A 1 249 ? 15.534 0.938 -14.674 1.00 96.19 249 VAL A CA 1
ATOM 1939 C C . VAL A 1 249 ? 15.131 0.418 -13.290 1.00 96.19 249 VAL A C 1
ATOM 1941 O O . VAL A 1 249 ? 14.635 1.186 -12.465 1.00 96.19 249 VAL A O 1
ATOM 1944 N N . LEU A 1 250 ? 15.375 -0.861 -12.988 1.00 96.25 250 LEU A N 1
ATOM 1945 C CA . LEU A 1 250 ? 15.086 -1.440 -11.672 1.00 96.25 250 LEU A CA 1
ATOM 1946 C C . LEU A 1 250 ? 15.985 -0.851 -10.576 1.00 96.25 250 LEU A C 1
ATOM 1948 O O . LEU A 1 250 ? 15.487 -0.527 -9.495 1.00 96.25 250 LEU A O 1
ATOM 1952 N N . LYS A 1 251 ? 17.277 -0.626 -10.856 1.00 96.38 251 LYS A N 1
ATOM 1953 C CA . LYS A 1 251 ? 18.184 0.103 -9.950 1.00 96.38 251 LYS A CA 1
ATOM 1954 C C . LYS A 1 251 ? 17.681 1.520 -9.687 1.00 96.38 251 LYS A C 1
ATOM 1956 O O . LYS A 1 251 ? 17.632 1.935 -8.532 1.00 96.38 251 LYS A O 1
ATOM 1961 N N . TYR A 1 252 ? 17.259 2.238 -10.731 1.00 95.94 252 TYR A N 1
ATOM 1962 C CA . TYR A 1 252 ? 16.675 3.570 -10.587 1.00 95.94 252 TYR A CA 1
ATOM 1963 C C . TYR A 1 252 ? 15.440 3.551 -9.683 1.00 95.94 252 TYR A C 1
ATOM 1965 O O . TYR A 1 252 ? 15.361 4.351 -8.755 1.00 95.94 252 TYR A O 1
ATOM 1973 N N . ILE A 1 253 ? 14.506 2.617 -9.901 1.00 95.19 253 ILE A N 1
ATOM 1974 C CA . ILE A 1 253 ? 13.309 2.465 -9.060 1.00 95.19 253 ILE A CA 1
ATOM 1975 C C . ILE A 1 253 ? 13.702 2.196 -7.608 1.00 95.19 253 ILE A C 1
ATOM 1977 O O . ILE A 1 253 ? 13.162 2.836 -6.705 1.00 95.19 253 ILE A O 1
ATOM 1981 N N . LYS A 1 254 ? 14.660 1.294 -7.368 1.00 94.81 254 LYS A N 1
ATOM 1982 C CA . LYS A 1 254 ? 15.161 1.004 -6.022 1.00 94.81 254 LYS A CA 1
ATOM 1983 C C . LYS A 1 254 ? 15.703 2.274 -5.356 1.00 94.81 254 LYS A C 1
ATOM 1985 O O . LYS A 1 254 ? 15.234 2.648 -4.290 1.00 94.81 254 LYS A O 1
ATOM 1990 N N . THR A 1 255 ? 16.600 3.012 -6.006 1.00 94.50 255 THR A N 1
ATOM 1991 C CA . THR A 1 255 ? 17.157 4.251 -5.436 1.00 94.50 255 THR A CA 1
ATOM 1992 C C . THR A 1 255 ? 16.105 5.349 -5.248 1.00 94.50 255 THR A C 1
ATOM 1994 O O . THR A 1 255 ? 16.088 6.010 -4.215 1.00 94.50 255 THR A O 1
ATOM 1997 N N . ALA A 1 256 ? 15.204 5.540 -6.211 1.00 92.62 256 ALA A N 1
ATOM 1998 C CA . ALA A 1 256 ? 14.181 6.584 -6.162 1.00 92.62 256 ALA A CA 1
ATOM 1999 C C . ALA A 1 256 ? 13.087 6.317 -5.114 1.00 92.62 256 ALA A C 1
ATOM 2001 O O . ALA A 1 256 ? 12.404 7.245 -4.685 1.00 92.62 256 ALA A O 1
ATOM 2002 N N . THR A 1 257 ? 12.914 5.060 -4.701 1.00 92.94 257 THR A N 1
ATOM 2003 C CA . THR A 1 257 ? 11.940 4.662 -3.673 1.00 92.94 257 THR A CA 1
ATOM 2004 C C . THR A 1 257 ? 12.538 4.583 -2.272 1.00 92.94 257 THR A C 1
ATOM 2006 O O . THR A 1 257 ? 11.806 4.284 -1.324 1.00 92.94 257 THR A O 1
ATOM 2009 N N . ALA A 1 258 ? 13.832 4.888 -2.122 1.00 92.12 258 ALA A N 1
ATOM 2010 C CA . ALA A 1 258 ? 14.480 4.975 -0.824 1.00 92.12 258 ALA A CA 1
ATOM 2011 C C . ALA A 1 258 ? 13.823 6.064 0.038 1.00 92.12 258 ALA A C 1
ATOM 2013 O O . ALA A 1 258 ? 13.623 7.201 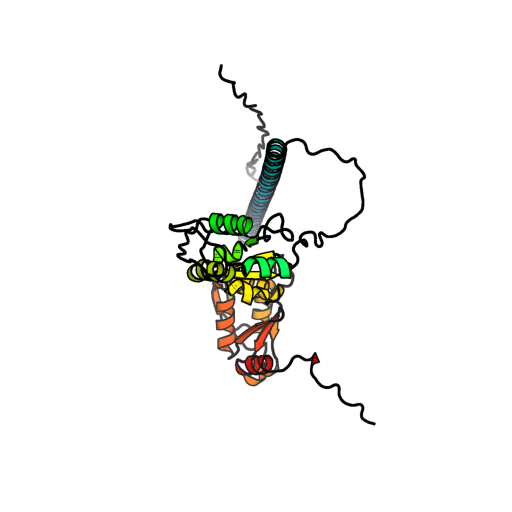-0.394 1.00 92.12 258 ALA A O 1
ATOM 2014 N N . SER A 1 259 ? 13.453 5.708 1.263 1.00 85.56 259 SER A N 1
ATOM 2015 C CA . SER A 1 259 ? 12.757 6.584 2.206 1.00 85.56 259 SER A CA 1
ATOM 2016 C C . SER A 1 259 ? 13.118 6.230 3.649 1.00 85.56 259 SER A C 1
ATOM 2018 O O . SER A 1 259 ? 13.801 5.242 3.901 1.00 85.56 259 SER A O 1
ATOM 2020 N N . SER A 1 260 ? 12.626 7.006 4.622 1.00 82.31 260 SER A N 1
ATOM 2021 C CA . SER A 1 260 ? 12.775 6.660 6.048 1.00 82.31 260 SER A CA 1
ATOM 2022 C C . SER A 1 260 ? 12.140 5.309 6.405 1.00 82.31 260 SER A C 1
ATOM 2024 O O . SER A 1 260 ? 12.517 4.700 7.399 1.00 82.31 260 SER A O 1
ATOM 2026 N N . GLU A 1 261 ? 11.164 4.870 5.615 1.00 79.44 261 GLU A N 1
ATOM 2027 C CA . GLU A 1 261 ? 10.443 3.608 5.769 1.00 79.44 261 GLU A CA 1
ATOM 2028 C C . GLU A 1 261 ? 11.188 2.454 5.073 1.00 79.44 261 GLU A C 1
ATOM 2030 O O . GLU A 1 261 ? 11.302 1.360 5.617 1.00 79.44 261 GLU A O 1
ATOM 2035 N N . LEU A 1 262 ? 11.746 2.706 3.886 1.00 86.88 262 LEU A N 1
ATOM 2036 C CA . LEU A 1 262 ? 12.521 1.745 3.101 1.00 86.88 262 LEU A CA 1
ATOM 2037 C C . LEU A 1 262 ? 13.901 2.348 2.796 1.00 86.88 262 LEU A C 1
ATOM 2039 O O . LEU A 1 262 ? 14.076 2.925 1.723 1.00 86.88 262 LEU A O 1
ATOM 2043 N N . PRO A 1 263 ? 14.892 2.249 3.701 1.00 86.50 263 PRO A N 1
ATOM 2044 C CA . PRO A 1 263 ? 16.172 2.952 3.547 1.00 86.50 263 PRO A CA 1
ATOM 2045 C C . PRO A 1 263 ? 16.961 2.509 2.308 1.00 86.50 263 PRO A C 1
ATOM 2047 O O . PRO A 1 263 ? 17.674 3.307 1.708 1.00 86.50 263 PRO A O 1
ATOM 2050 N N . GLU A 1 264 ? 16.792 1.256 1.886 1.00 89.50 264 GLU A N 1
ATOM 2051 C CA . GLU A 1 264 ? 17.407 0.702 0.674 1.00 89.50 264 GLU A CA 1
ATOM 2052 C C . GLU A 1 264 ? 16.489 0.764 -0.560 1.00 89.50 264 GLU A C 1
ATOM 2054 O O . GLU A 1 264 ? 16.850 0.250 -1.621 1.00 89.50 264 GLU A O 1
ATOM 2059 N N . GLY A 1 265 ? 15.304 1.368 -0.425 1.00 92.12 265 GLY A N 1
ATOM 2060 C CA . GLY A 1 265 ? 14.244 1.352 -1.429 1.00 92.12 265 GLY A CA 1
ATOM 2061 C C . GLY A 1 265 ? 13.449 0.054 -1.472 1.00 92.12 265 GLY A C 1
ATOM 2062 O O . GLY A 1 265 ? 13.567 -0.804 -0.595 1.00 92.12 265 GLY A O 1
ATOM 2063 N N . ILE A 1 266 ? 12.607 -0.088 -2.499 1.00 95.25 266 ILE A N 1
ATOM 2064 C CA . ILE A 1 266 ? 11.825 -1.313 -2.695 1.00 95.25 266 ILE A CA 1
ATOM 2065 C C . ILE A 1 266 ? 12.787 -2.494 -2.940 1.00 95.25 266 ILE A C 1
ATOM 2067 O O . ILE A 1 266 ? 13.601 -2.436 -3.866 1.00 95.25 266 ILE A O 1
ATOM 2071 N N . PRO A 1 267 ? 12.704 -3.583 -2.154 1.00 93.06 267 PRO A N 1
ATOM 2072 C CA . PRO A 1 267 ? 13.422 -4.818 -2.444 1.00 93.06 267 PRO A CA 1
ATOM 2073 C C . PRO A 1 267 ? 12.785 -5.516 -3.651 1.00 93.06 267 PRO A C 1
ATOM 2075 O O . PRO A 1 267 ? 11.615 -5.895 -3.617 1.00 93.06 267 PRO A O 1
ATOM 2078 N N . ILE A 1 268 ? 13.563 -5.670 -4.720 1.00 95.88 268 ILE A N 1
ATOM 2079 C CA . ILE A 1 268 ? 13.120 -6.235 -5.997 1.00 95.88 268 ILE A CA 1
ATOM 2080 C C . ILE A 1 268 ? 13.836 -7.567 -6.213 1.00 95.88 268 ILE A C 1
ATOM 2082 O O . ILE A 1 268 ? 15.064 -7.620 -6.135 1.00 95.88 268 ILE A O 1
ATOM 2086 N N . TYR A 1 269 ? 13.072 -8.617 -6.505 1.00 94.56 269 TYR A N 1
ATOM 2087 C CA . TYR A 1 269 ? 13.573 -9.907 -6.969 1.00 94.56 269 TYR A CA 1
ATOM 2088 C C . TYR A 1 269 ? 13.105 -10.143 -8.402 1.00 94.56 269 TYR A C 1
ATOM 2090 O O . TYR A 1 269 ? 11.918 -9.998 -8.699 1.00 94.56 269 TYR A O 1
ATOM 2098 N N . VAL A 1 270 ? 14.033 -10.505 -9.282 1.00 94.69 270 VAL A N 1
ATOM 2099 C CA . VAL A 1 270 ? 13.734 -10.872 -10.665 1.00 94.69 270 VAL A CA 1
ATOM 2100 C C . VAL A 1 270 ? 13.932 -12.371 -10.802 1.00 94.69 270 VAL A C 1
ATOM 2102 O O . VAL A 1 270 ? 15.009 -12.886 -10.509 1.00 94.69 270 VAL A O 1
ATOM 2105 N N . ASP A 1 271 ? 12.883 -13.066 -11.221 1.00 92.44 271 ASP A N 1
ATOM 2106 C CA . ASP A 1 271 ? 12.920 -14.504 -11.432 1.00 92.44 271 ASP A CA 1
ATOM 2107 C C . ASP A 1 271 ? 13.680 -14.832 -12.735 1.00 92.44 271 ASP A C 1
ATOM 2109 O O . ASP A 1 271 ? 13.220 -14.473 -13.829 1.00 92.44 271 ASP A O 1
ATOM 2113 N N . PRO A 1 272 ? 14.834 -15.523 -12.657 1.00 90.25 272 PRO A N 1
ATOM 2114 C CA . PRO A 1 272 ? 15.609 -15.886 -13.838 1.00 90.25 272 PRO A CA 1
ATOM 2115 C C . PRO A 1 272 ? 14.875 -16.879 -14.750 1.00 90.25 272 PRO A C 1
ATOM 2117 O O . PRO A 1 272 ? 15.116 -16.876 -15.958 1.00 90.25 272 PRO A O 1
ATOM 2120 N N . ILE A 1 273 ? 13.973 -17.710 -14.209 1.00 91.00 273 ILE A N 1
ATOM 2121 C CA . ILE A 1 273 ? 13.183 -18.662 -15.000 1.00 91.00 273 ILE A CA 1
ATOM 2122 C C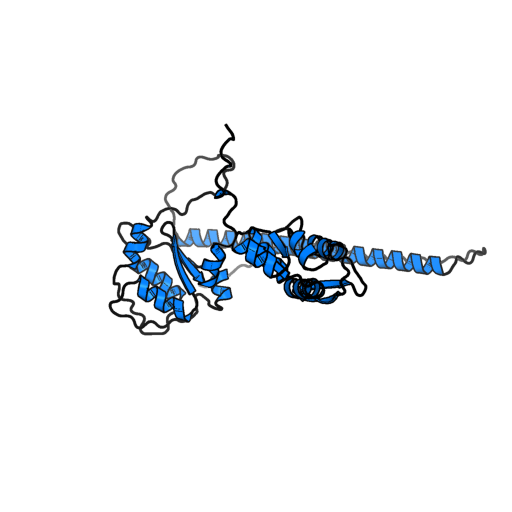 . ILE A 1 273 ? 12.141 -17.898 -15.813 1.00 91.00 273 ILE A C 1
ATOM 2124 O O . ILE A 1 273 ? 12.062 -18.087 -17.025 1.00 91.00 273 ILE A O 1
ATOM 2128 N N . GLY A 1 274 ? 11.407 -16.977 -15.185 1.00 91.56 274 GLY A N 1
ATOM 2129 C CA . GLY A 1 274 ? 10.477 -16.088 -15.875 1.00 91.56 274 GLY A CA 1
ATOM 2130 C C . GLY A 1 274 ? 11.143 -15.253 -16.974 1.00 91.56 274 GLY A C 1
ATOM 2131 O O . GLY A 1 274 ? 10.595 -15.117 -18.067 1.00 91.56 274 GLY A O 1
ATOM 2132 N N . LEU A 1 275 ? 12.353 -14.736 -16.737 1.00 92.38 275 LEU A N 1
ATOM 2133 C CA . LEU A 1 275 ? 13.124 -14.058 -17.786 1.00 92.38 275 LEU A CA 1
ATOM 2134 C C . LEU A 1 275 ? 13.420 -14.983 -18.974 1.00 92.38 275 LEU A C 1
ATOM 2136 O O . LEU A 1 275 ? 13.188 -14.593 -20.119 1.00 92.38 275 LEU A O 1
ATOM 2140 N N . ALA A 1 276 ? 13.877 -16.209 -18.709 1.00 92.25 276 ALA A N 1
ATOM 2141 C CA . ALA A 1 276 ? 14.169 -17.188 -19.750 1.00 92.25 276 ALA A CA 1
ATOM 2142 C C . ALA A 1 276 ? 12.909 -17.611 -20.529 1.00 92.25 276 ALA A C 1
ATOM 2144 O O . ALA A 1 276 ? 12.955 -17.683 -21.754 1.00 92.25 276 ALA A O 1
ATOM 2145 N N . GLU A 1 277 ? 11.776 -17.825 -19.849 1.00 91.38 277 GLU A N 1
ATOM 2146 C CA . GLU A 1 277 ? 10.482 -18.123 -20.482 1.00 91.38 277 GLU A CA 1
ATOM 2147 C C . GLU A 1 277 ? 10.002 -16.993 -21.403 1.00 91.38 277 GLU A C 1
ATOM 2149 O O . GLU A 1 277 ? 9.356 -17.252 -22.417 1.00 91.38 277 GLU A O 1
ATOM 2154 N N . ALA A 1 278 ? 10.309 -15.741 -21.059 1.00 91.88 278 ALA A N 1
ATOM 2155 C CA . ALA A 1 278 ? 9.997 -14.579 -21.886 1.00 91.88 278 ALA A CA 1
ATOM 2156 C C . ALA A 1 278 ? 11.020 -14.342 -23.016 1.00 91.88 278 ALA A C 1
ATOM 2158 O O . ALA A 1 278 ? 10.871 -13.382 -23.778 1.00 91.88 278 ALA A O 1
ATOM 2159 N N . GLU A 1 279 ? 12.062 -15.176 -23.115 1.00 93.75 279 GLU A N 1
ATOM 2160 C CA . GLU A 1 279 ? 13.220 -14.975 -23.993 1.00 93.75 279 GLU A CA 1
ATOM 2161 C C . GLU A 1 279 ? 13.875 -13.596 -23.769 1.00 93.75 279 GLU A C 1
ATOM 2163 O O . GLU A 1 279 ? 14.221 -12.876 -24.714 1.00 93.75 279 GLU A O 1
ATOM 2168 N N . LYS A 1 280 ? 13.991 -13.191 -22.495 1.00 95.44 280 LYS A N 1
ATOM 2169 C CA . LYS A 1 280 ? 14.571 -11.918 -22.044 1.00 95.44 280 LYS A CA 1
ATOM 2170 C C . LYS A 1 280 ? 15.694 -12.123 -21.035 1.00 95.44 280 LYS A C 1
ATOM 2172 O O . LYS A 1 280 ? 15.910 -13.193 -20.482 1.00 95.44 280 LYS A O 1
ATOM 2177 N N . THR A 1 281 ? 16.408 -11.034 -20.800 1.00 94.06 281 THR A N 1
ATOM 2178 C CA . THR A 1 281 ? 17.475 -10.894 -19.807 1.00 94.06 281 THR A CA 1
ATOM 2179 C C . THR A 1 281 ? 17.290 -9.579 -19.059 1.00 94.06 281 THR A C 1
ATOM 2181 O O . THR A 1 281 ? 16.536 -8.707 -19.500 1.00 94.06 281 THR A O 1
ATOM 2184 N N . GLU A 1 282 ? 18.011 -9.384 -17.956 1.00 91.31 282 GLU A N 1
ATOM 2185 C CA . GLU A 1 282 ? 18.014 -8.090 -17.262 1.00 91.31 282 GLU A CA 1
ATOM 2186 C C . GLU A 1 282 ? 18.585 -6.947 -18.122 1.00 91.31 282 GLU A C 1
ATOM 2188 O O . GLU A 1 282 ? 18.300 -5.780 -17.866 1.00 91.31 282 GLU A O 1
ATOM 2193 N N . ASP A 1 283 ? 19.323 -7.265 -19.187 1.00 94.94 283 ASP A N 1
ATOM 2194 C CA . ASP A 1 283 ? 19.845 -6.282 -20.141 1.00 94.94 283 ASP A CA 1
ATOM 2195 C C . ASP A 1 283 ? 18.870 -5.969 -21.284 1.00 94.94 283 ASP A C 1
ATOM 2197 O O . ASP A 1 283 ? 19.163 -5.150 -22.156 1.00 94.94 283 ASP A O 1
ATOM 2201 N N . SER A 1 284 ? 17.694 -6.607 -21.298 1.00 94.75 284 SER A N 1
ATOM 2202 C CA . SER A 1 284 ? 16.694 -6.367 -22.336 1.00 94.75 284 SER A CA 1
ATOM 2203 C C . SER A 1 284 ? 16.244 -4.900 -22.330 1.00 94.75 284 SER A C 1
ATOM 2205 O O . SER A 1 284 ? 15.883 -4.377 -21.269 1.00 94.75 284 SER A O 1
ATOM 2207 N N . PRO A 1 285 ? 16.253 -4.224 -23.495 1.00 95.88 285 PRO A N 1
ATOM 2208 C CA . PRO A 1 285 ? 16.017 -2.793 -23.558 1.00 95.88 285 PRO A CA 1
ATOM 2209 C C . PRO A 1 285 ? 14.539 -2.462 -23.367 1.00 95.88 285 PRO A C 1
ATOM 2211 O O . PRO A 1 285 ? 13.651 -3.104 -23.931 1.00 95.88 285 PRO A O 1
ATOM 2214 N N . VAL A 1 286 ? 14.279 -1.393 -22.623 1.00 96.06 286 VAL A N 1
ATOM 2215 C CA . VAL A 1 286 ? 12.957 -0.786 -22.456 1.00 96.06 286 VAL A CA 1
ATOM 2216 C C . VAL A 1 286 ? 13.026 0.711 -22.746 1.00 96.06 286 VAL A C 1
ATOM 2218 O O . VAL A 1 286 ? 14.084 1.331 -22.626 1.00 96.06 286 VAL A O 1
ATOM 2221 N N . LYS A 1 287 ? 11.892 1.303 -23.136 1.00 95.31 287 LYS A N 1
ATOM 2222 C CA . LYS A 1 287 ? 11.737 2.758 -23.304 1.00 95.31 287 LYS A CA 1
ATOM 2223 C C . LYS A 1 287 ? 10.573 3.248 -22.455 1.00 95.31 287 LYS A C 1
ATOM 2225 O O . LYS A 1 287 ? 9.509 2.626 -22.422 1.00 95.31 287 LYS A O 1
ATOM 2230 N N . MET A 1 288 ? 10.753 4.371 -21.772 1.00 92.94 288 MET A N 1
ATOM 2231 C CA . MET A 1 288 ? 9.702 5.023 -20.996 1.00 92.94 288 MET A CA 1
ATOM 2232 C C . MET A 1 288 ? 10.022 6.501 -20.818 1.00 92.94 288 MET A C 1
ATOM 2234 O O . MET A 1 288 ? 11.087 6.825 -20.328 1.00 92.94 288 MET A O 1
ATOM 2238 N N . ASN A 1 289 ? 9.101 7.401 -21.151 1.00 93.94 289 ASN A N 1
ATOM 2239 C CA . ASN A 1 289 ? 9.274 8.828 -20.876 1.00 93.94 289 ASN A CA 1
ATOM 2240 C C . ASN A 1 289 ? 7.978 9.405 -20.304 1.00 93.94 289 ASN A C 1
ATOM 2242 O O . ASN A 1 289 ? 7.148 9.929 -21.044 1.00 93.94 289 ASN A O 1
ATOM 2246 N N . LEU A 1 290 ? 7.761 9.214 -19.001 1.00 92.38 290 LEU A N 1
ATOM 2247 C CA . LEU A 1 290 ? 6.562 9.671 -18.291 1.00 92.38 290 LEU A CA 1
ATOM 2248 C C . LEU A 1 290 ? 6.951 10.441 -17.033 1.00 92.38 290 LEU A C 1
ATOM 2250 O O . LEU A 1 290 ? 7.845 10.024 -16.304 1.00 92.38 290 LEU A O 1
ATOM 2254 N N . GLU A 1 291 ? 6.222 11.512 -16.737 1.00 92.44 291 GLU A N 1
ATOM 2255 C CA . GLU A 1 291 ? 6.411 12.331 -15.541 1.00 92.44 291 GLU A CA 1
ATOM 2256 C C . GLU A 1 291 ? 5.120 12.375 -14.715 1.00 92.44 291 GLU A C 1
ATOM 2258 O O . GLU A 1 291 ? 4.018 12.435 -15.263 1.00 92.44 291 GLU A O 1
ATOM 2263 N N . GLY A 1 292 ? 5.244 12.308 -13.386 1.00 88.06 292 GLY A N 1
ATOM 2264 C CA . GLY A 1 292 ? 4.107 12.441 -12.467 1.00 88.06 292 GLY A CA 1
ATOM 2265 C C . GLY A 1 292 ? 3.116 11.271 -12.490 1.00 88.06 292 GLY A C 1
ATOM 2266 O O . GLY A 1 292 ? 2.015 11.378 -11.949 1.00 88.06 292 GLY A O 1
ATOM 2267 N N . VAL A 1 293 ? 3.482 10.137 -13.093 1.00 94.00 293 VAL A N 1
ATOM 2268 C CA . VAL A 1 293 ? 2.645 8.931 -13.135 1.00 94.00 293 VAL A CA 1
ATOM 2269 C C . VAL A 1 293 ? 3.003 8.018 -11.961 1.00 94.00 293 VAL A C 1
ATOM 2271 O O . VAL A 1 293 ? 4.166 7.902 -11.582 1.00 94.00 293 VAL A O 1
ATOM 2274 N N . ARG A 1 294 ? 1.999 7.358 -11.368 1.00 94.44 294 ARG A N 1
ATOM 2275 C CA . ARG A 1 294 ? 2.209 6.422 -10.248 1.00 94.44 294 ARG A CA 1
ATOM 2276 C C . ARG A 1 294 ? 3.159 5.291 -10.641 1.00 94.44 294 ARG A C 1
ATOM 2278 O O . ARG A 1 294 ? 2.961 4.675 -11.697 1.00 94.44 294 ARG A O 1
ATOM 2285 N N . LEU A 1 295 ? 4.110 4.966 -9.766 1.00 96.50 295 LEU A N 1
ATOM 2286 C CA . LEU A 1 295 ? 5.137 3.951 -10.007 1.00 96.50 295 LEU A CA 1
ATOM 2287 C C . LEU A 1 295 ? 4.547 2.601 -10.442 1.00 96.50 295 LEU A C 1
ATOM 2289 O O . LEU A 1 295 ? 5.007 2.043 -11.435 1.00 96.50 295 LEU A O 1
ATOM 2293 N N . LYS A 1 296 ? 3.464 2.125 -9.813 1.00 95.19 296 LYS A N 1
ATOM 2294 C CA . LYS A 1 296 ? 2.763 0.883 -10.196 1.00 95.19 296 LYS A CA 1
ATOM 2295 C C . LYS A 1 296 ? 2.383 0.837 -11.675 1.00 95.19 296 LYS A C 1
ATOM 2297 O O . LYS A 1 296 ? 2.458 -0.200 -12.331 1.00 95.19 296 LYS A O 1
ATOM 2302 N N . ARG A 1 297 ? 1.961 1.981 -12.226 1.00 95.19 297 ARG A N 1
ATOM 2303 C CA . ARG A 1 297 ? 1.528 2.083 -13.621 1.00 95.19 297 ARG A CA 1
ATOM 2304 C C . ARG A 1 297 ? 2.735 2.118 -14.545 1.00 95.19 297 ARG A C 1
ATOM 2306 O O . ARG A 1 297 ? 2.720 1.405 -15.544 1.00 95.19 297 ARG A O 1
ATOM 2313 N N . CYS A 1 298 ? 3.758 2.897 -14.200 1.00 95.56 298 CYS A N 1
ATOM 2314 C CA . CYS A 1 298 ? 5.021 2.938 -14.934 1.00 95.56 298 CYS A CA 1
ATOM 2315 C C . CYS A 1 298 ? 5.670 1.551 -15.003 1.00 95.56 298 CYS A C 1
ATOM 2317 O O . CYS A 1 298 ? 5.955 1.068 -16.096 1.00 95.56 298 CYS A O 1
ATOM 2319 N N . LEU A 1 299 ? 5.808 0.877 -13.857 1.00 96.56 299 LEU A N 1
ATOM 2320 C CA . LEU A 1 299 ? 6.413 -0.449 -13.748 1.00 96.56 299 LEU A CA 1
ATOM 2321 C C . LEU A 1 299 ? 5.651 -1.480 -14.584 1.00 96.56 299 LEU A C 1
ATOM 2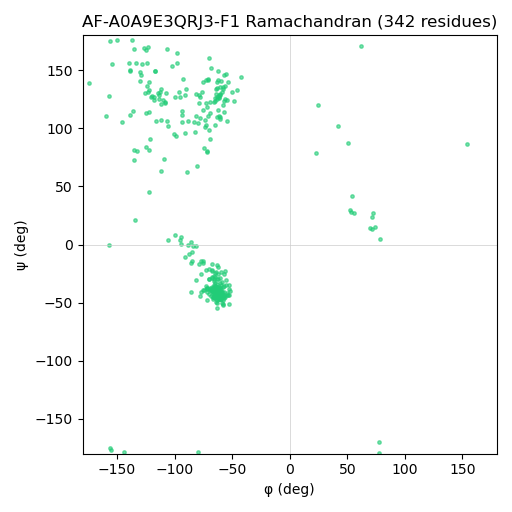323 O O . LEU A 1 299 ? 6.251 -2.189 -15.386 1.00 96.56 299 LEU A O 1
ATOM 2327 N N . ARG A 1 300 ? 4.315 -1.501 -14.496 1.00 95.94 300 ARG A N 1
ATOM 2328 C CA . ARG A 1 300 ? 3.491 -2.388 -15.328 1.00 95.94 300 ARG A CA 1
ATOM 2329 C C . ARG A 1 300 ? 3.684 -2.138 -16.826 1.00 95.94 300 ARG A C 1
ATOM 2331 O O . ARG A 1 300 ? 3.658 -3.083 -17.605 1.00 95.94 300 ARG A O 1
ATOM 2338 N N . LEU A 1 301 ? 3.840 -0.883 -17.251 1.00 95.62 301 LEU A N 1
ATOM 2339 C CA . LEU A 1 301 ? 4.061 -0.547 -18.661 1.00 95.62 301 LEU A CA 1
ATOM 2340 C C . LEU A 1 301 ? 5.461 -0.942 -19.144 1.00 95.62 301 LEU A C 1
ATOM 2342 O O . LEU A 1 301 ? 5.582 -1.390 -20.281 1.00 95.62 301 LEU A O 1
ATOM 2346 N N . ILE A 1 302 ? 6.485 -0.789 -18.300 1.00 95.81 302 ILE A N 1
ATOM 2347 C CA . ILE A 1 302 ? 7.860 -1.228 -18.577 1.00 95.81 302 ILE A CA 1
ATOM 2348 C C . ILE A 1 302 ? 7.895 -2.751 -18.736 1.00 95.81 302 ILE A C 1
ATOM 2350 O O . ILE A 1 302 ? 8.278 -3.248 -19.789 1.00 95.81 302 ILE A O 1
ATOM 2354 N N . LEU A 1 303 ? 7.402 -3.492 -17.741 1.00 96.62 303 LEU A N 1
ATOM 2355 C CA . LEU A 1 303 ? 7.438 -4.958 -17.743 1.00 96.62 303 LEU A CA 1
ATOM 2356 C C . LEU A 1 303 ? 6.613 -5.569 -18.881 1.00 96.62 303 LEU A C 1
ATOM 2358 O O . LEU A 1 303 ? 7.029 -6.552 -19.491 1.00 96.62 303 LEU A O 1
ATOM 2362 N N . ARG A 1 304 ? 5.495 -4.934 -19.256 1.00 96.12 304 ARG A N 1
ATOM 2363 C CA . ARG A 1 304 ? 4.667 -5.381 -20.384 1.00 96.12 304 ARG A CA 1
ATOM 2364 C C . ARG A 1 304 ? 5.404 -5.351 -21.727 1.00 96.12 304 ARG A C 1
ATOM 2366 O O . ARG A 1 304 ? 5.082 -6.171 -22.578 1.00 96.12 304 ARG A O 1
ATOM 2373 N N . GLN A 1 305 ? 6.371 -4.450 -21.931 1.00 95.38 305 GLN A N 1
ATOM 2374 C CA . GLN A 1 305 ? 7.197 -4.443 -23.154 1.00 95.38 305 GLN A CA 1
ATOM 2375 C C . GLN A 1 305 ? 8.017 -5.733 -23.297 1.00 95.38 305 GLN A C 1
ATOM 2377 O O . GLN A 1 305 ? 8.360 -6.126 -24.407 1.00 95.38 305 GLN A O 1
ATOM 2382 N N . LEU A 1 306 ? 8.295 -6.396 -22.173 1.00 95.31 306 LEU A N 1
ATOM 2383 C CA . LEU A 1 306 ? 9.108 -7.603 -22.076 1.00 95.31 306 LEU A CA 1
ATOM 2384 C C . LEU A 1 306 ? 8.276 -8.872 -21.834 1.00 95.31 306 LEU A C 1
ATOM 2386 O O . LEU A 1 306 ? 8.848 -9.935 -21.645 1.00 95.31 306 LEU A O 1
ATOM 2390 N N . GLY A 1 307 ? 6.940 -8.780 -21.815 1.00 93.69 307 GLY A N 1
ATOM 2391 C CA . GLY A 1 307 ? 6.071 -9.918 -21.480 1.00 93.69 307 GLY A CA 1
ATOM 2392 C C . GLY A 1 307 ? 6.095 -10.320 -19.998 1.00 93.69 307 GLY A C 1
ATOM 2393 O O . GLY A 1 307 ? 5.587 -11.379 -19.638 1.00 93.69 307 GLY A O 1
ATOM 2394 N N . LEU A 1 308 ? 6.651 -9.468 -19.135 1.00 96.38 308 LEU A N 1
ATOM 2395 C CA . LEU A 1 308 ? 6.768 -9.692 -17.698 1.00 96.38 308 LEU A CA 1
ATOM 2396 C C . LEU A 1 308 ? 5.643 -8.989 -16.934 1.00 96.38 308 LEU A C 1
ATOM 2398 O O . LEU A 1 308 ? 4.960 -8.081 -17.422 1.00 96.38 308 LEU A O 1
ATOM 2402 N N . THR A 1 309 ? 5.475 -9.388 -15.684 1.00 96.06 309 THR A N 1
ATOM 2403 C CA . THR A 1 309 ? 4.592 -8.751 -14.717 1.00 96.06 309 THR A CA 1
ATOM 2404 C C . THR A 1 309 ? 5.220 -8.808 -13.325 1.00 96.06 309 THR A C 1
ATOM 2406 O O . THR A 1 309 ? 6.361 -9.246 -13.180 1.00 96.06 309 THR A O 1
ATOM 2409 N N . TYR A 1 310 ? 4.527 -8.289 -12.316 1.00 95.81 310 TYR A N 1
ATOM 2410 C CA . TYR A 1 310 ? 5.025 -8.311 -10.948 1.00 95.81 310 TYR A CA 1
ATOM 2411 C C . TYR A 1 310 ? 3.916 -8.621 -9.949 1.00 95.81 310 TYR A C 1
ATOM 2413 O O . TYR A 1 310 ? 2.744 -8.345 -10.214 1.00 95.81 310 TYR A O 1
ATOM 2421 N N . ASP A 1 311 ? 4.321 -9.137 -8.796 1.00 93.06 311 ASP A N 1
ATOM 2422 C CA . ASP A 1 311 ? 3.490 -9.316 -7.609 1.00 93.06 311 ASP A CA 1
ATOM 2423 C C . ASP A 1 311 ? 4.247 -8.815 -6.370 1.00 93.06 311 ASP A C 1
ATOM 2425 O O . ASP A 1 311 ? 5.477 -8.717 -6.391 1.00 93.06 311 ASP A O 1
ATOM 2429 N N . VAL A 1 312 ? 3.528 -8.438 -5.311 1.00 91.12 312 VAL A N 1
ATOM 2430 C CA . VAL A 1 312 ? 4.138 -7.973 -4.057 1.00 91.12 312 VAL A CA 1
ATOM 2431 C C . VAL A 1 312 ? 3.656 -8.859 -2.924 1.00 91.12 312 VAL A C 1
ATOM 2433 O O . VAL A 1 312 ? 2.477 -8.843 -2.582 1.00 91.12 312 VAL A O 1
ATOM 2436 N N . ARG A 1 313 ? 4.580 -9.612 -2.336 1.00 84.75 313 ARG A N 1
ATOM 2437 C CA . ARG A 1 313 ? 4.309 -10.558 -1.252 1.00 84.75 313 ARG A CA 1
ATOM 2438 C C . ARG A 1 313 ? 5.561 -10.768 -0.417 1.00 84.75 313 ARG A C 1
ATOM 2440 O O . ARG A 1 313 ? 6.668 -10.527 -0.899 1.00 84.75 313 ARG A O 1
ATOM 2447 N N . ASP A 1 314 ? 5.376 -11.158 0.839 1.00 82.94 314 ASP A N 1
ATOM 2448 C CA . ASP A 1 314 ? 6.459 -11.450 1.790 1.00 82.94 314 ASP A CA 1
ATOM 2449 C C . ASP A 1 314 ? 7.502 -10.320 1.922 1.00 82.94 314 ASP A C 1
ATOM 2451 O O . ASP A 1 314 ? 8.688 -10.544 2.167 1.00 82.94 314 ASP A O 1
ATOM 2455 N N . GLY A 1 315 ? 7.072 -9.072 1.718 1.00 86.56 315 GLY A N 1
ATOM 2456 C CA . GLY A 1 315 ? 7.928 -7.896 1.800 1.00 86.56 315 GLY A CA 1
ATOM 2457 C C . GLY A 1 315 ? 8.919 -7.758 0.641 1.00 86.56 315 GLY A C 1
ATOM 2458 O O . GLY A 1 315 ? 9.959 -7.111 0.819 1.00 86.56 315 GLY A O 1
ATOM 2459 N N . LEU A 1 316 ? 8.623 -8.361 -0.518 1.00 91.62 316 LEU A N 1
ATOM 2460 C CA . LEU A 1 316 ? 9.381 -8.252 -1.766 1.00 91.62 316 LEU A CA 1
ATOM 2461 C C . LEU A 1 316 ? 8.476 -7.920 -2.960 1.00 91.62 316 LEU A C 1
ATOM 2463 O O . LEU A 1 316 ? 7.327 -8.348 -3.041 1.00 91.62 316 LEU A O 1
ATOM 2467 N N . LEU A 1 317 ? 9.031 -7.180 -3.923 1.00 95.00 317 LEU A N 1
ATOM 2468 C CA . LEU A 1 317 ? 8.455 -7.023 -5.254 1.00 95.00 317 LEU A CA 1
ATOM 2469 C C . LEU A 1 317 ? 9.075 -8.075 -6.177 1.00 95.00 317 LEU A C 1
ATOM 2471 O O . LEU A 1 317 ? 10.260 -7.998 -6.503 1.00 95.00 317 LEU A O 1
ATOM 2475 N N . MET A 1 318 ? 8.272 -9.047 -6.597 1.00 94.12 318 MET A N 1
ATOM 2476 C CA . MET A 1 318 ? 8.700 -10.167 -7.426 1.00 94.12 318 MET A CA 1
ATOM 2477 C C . MET A 1 318 ? 8.342 -9.920 -8.890 1.00 94.12 318 MET A C 1
ATOM 2479 O O . MET A 1 318 ? 7.187 -9.640 -9.195 1.00 94.12 318 MET A O 1
ATOM 2483 N N . ILE A 1 319 ? 9.314 -10.018 -9.795 1.00 96.19 319 ILE A N 1
ATOM 2484 C CA . ILE A 1 319 ? 9.141 -9.821 -11.240 1.00 96.19 319 ILE A CA 1
ATOM 2485 C C . ILE A 1 319 ? 9.329 -11.162 -11.945 1.00 96.19 319 ILE A C 1
ATOM 2487 O O . ILE A 1 319 ? 10.399 -11.754 -11.854 1.00 96.19 319 ILE A O 1
ATOM 2491 N N . SER A 1 320 ? 8.306 -11.621 -12.667 1.00 95.31 320 SER A N 1
ATOM 2492 C CA . SER A 1 320 ? 8.343 -12.857 -13.465 1.00 95.31 320 SER A CA 1
ATOM 2493 C C . SER A 1 320 ? 7.295 -12.800 -14.591 1.00 95.31 320 SER A C 1
ATOM 2495 O O . SER A 1 320 ? 6.638 -11.775 -14.800 1.00 95.31 320 SER A O 1
ATOM 2497 N N . THR A 1 321 ? 7.122 -13.881 -15.349 1.00 94.62 321 THR A N 1
ATOM 2498 C CA . THR A 1 321 ? 5.974 -14.054 -16.250 1.00 94.62 321 THR A CA 1
ATOM 2499 C C . THR A 1 321 ? 4.700 -14.261 -15.432 1.00 94.62 321 THR A C 1
ATOM 2501 O O . THR A 1 321 ? 4.738 -14.660 -14.269 1.00 94.62 321 THR A O 1
ATOM 2504 N N . ARG A 1 322 ? 3.527 -14.033 -16.039 1.00 91.12 322 ARG A N 1
ATOM 2505 C CA . ARG A 1 322 ? 2.247 -14.347 -15.376 1.00 91.12 322 ARG A CA 1
ATOM 2506 C C . ARG A 1 322 ? 2.200 -15.813 -14.920 1.00 91.12 322 ARG A C 1
ATOM 2508 O O . ARG A 1 322 ? 1.793 -16.084 -13.799 1.00 91.12 322 ARG A O 1
ATOM 2515 N N . LYS A 1 323 ? 2.655 -16.724 -15.783 1.00 87.38 323 LYS A N 1
ATOM 2516 C CA . LYS A 1 323 ? 2.694 -18.163 -15.516 1.00 87.38 323 LYS A CA 1
ATOM 2517 C C . LYS A 1 323 ? 3.646 -18.501 -14.360 1.00 87.38 323 LYS A C 1
ATOM 2519 O O . LYS A 1 323 ? 3.264 -19.285 -13.500 1.00 87.38 323 LYS A O 1
ATOM 2524 N N . GLY A 1 324 ? 4.834 -17.891 -14.310 1.00 84.31 324 GLY A N 1
ATOM 2525 C CA . GLY A 1 324 ? 5.788 -18.084 -13.213 1.00 84.31 324 GLY A CA 1
ATOM 2526 C C . GLY A 1 324 ? 5.211 -17.656 -11.862 1.00 84.31 324 GLY A C 1
ATOM 2527 O O . GLY A 1 324 ? 5.217 -18.432 -10.911 1.00 84.31 324 GLY A O 1
ATOM 2528 N N . LEU A 1 325 ? 4.581 -16.476 -11.800 1.00 87.00 325 LEU A N 1
ATOM 2529 C CA . LEU A 1 325 ? 3.951 -15.995 -10.563 1.00 87.00 325 LEU A CA 1
ATOM 2530 C C . LEU A 1 325 ? 2.790 -16.881 -10.084 1.00 87.00 325 LEU A C 1
ATOM 2532 O O . LEU A 1 325 ? 2.631 -17.046 -8.874 1.00 87.00 325 LEU A O 1
ATOM 2536 N N . GLU A 1 326 ? 1.993 -17.431 -11.006 1.00 83.94 326 GLU A N 1
ATOM 2537 C CA . GLU A 1 326 ? 0.907 -18.377 -10.704 1.00 83.94 326 GLU A CA 1
ATOM 2538 C C . GLU A 1 326 ? 1.452 -19.707 -10.158 1.00 83.94 326 GLU A C 1
ATOM 2540 O O . GLU A 1 326 ? 0.924 -20.233 -9.181 1.00 83.94 326 GLU A O 1
ATOM 2545 N N . GLN A 1 327 ? 2.534 -20.236 -10.739 1.00 79.38 327 GLN A N 1
ATOM 2546 C CA . GLN A 1 327 ? 3.174 -21.473 -10.273 1.00 79.38 327 GLN A CA 1
ATOM 2547 C C . GLN A 1 327 ? 3.805 -21.321 -8.887 1.00 79.38 327 GLN A C 1
ATOM 2549 O O . GLN A 1 327 ? 3.664 -22.210 -8.043 1.00 79.38 327 GLN A O 1
ATOM 2554 N N . ASP A 1 328 ? 4.448 -20.185 -8.629 1.00 74.12 328 ASP A N 1
ATOM 2555 C CA . ASP A 1 328 ? 5.002 -19.889 -7.311 1.00 74.12 328 ASP A CA 1
ATOM 2556 C C . ASP A 1 328 ? 3.901 -19.714 -6.257 1.00 74.12 328 ASP A C 1
ATOM 2558 O O . ASP A 1 328 ? 4.055 -20.183 -5.133 1.00 74.12 328 ASP A O 1
ATOM 2562 N N . ALA A 1 329 ? 2.766 -19.099 -6.611 1.00 70.88 329 ALA A N 1
ATOM 2563 C CA . ALA A 1 329 ? 1.625 -18.952 -5.703 1.00 70.88 329 ALA A CA 1
ATOM 2564 C C . ALA A 1 329 ? 0.944 -20.294 -5.369 1.00 70.88 329 ALA A C 1
ATOM 2566 O O . ALA A 1 329 ? 0.363 -20.443 -4.296 1.00 70.88 329 ALA A O 1
ATOM 2567 N N . GLN A 1 330 ? 1.017 -21.275 -6.274 1.00 67.38 330 GLN A N 1
ATOM 2568 C CA . GLN A 1 330 ? 0.454 -22.615 -6.078 1.00 67.38 330 GLN A CA 1
ATOM 2569 C C . GLN A 1 330 ? 1.420 -23.591 -5.382 1.00 67.38 330 GLN A C 1
ATOM 2571 O O . GLN A 1 330 ? 1.027 -24.714 -5.056 1.00 67.38 330 GLN A O 1
ATOM 2576 N N . SER A 1 331 ? 2.679 -23.195 -5.183 1.00 60.00 331 SER A N 1
ATOM 2577 C CA . SER A 1 331 ? 3.699 -24.042 -4.570 1.00 60.00 331 SER A CA 1
ATOM 2578 C C . SER A 1 331 ? 3.570 -24.016 -3.040 1.00 60.00 331 SER A C 1
ATOM 2580 O O . SER A 1 331 ? 3.518 -22.936 -2.454 1.00 60.00 331 SER A O 1
ATOM 2582 N N . PRO A 1 332 ? 3.524 -25.178 -2.357 1.00 53.88 332 PRO A N 1
ATOM 2583 C CA . PRO A 1 332 ? 3.453 -25.216 -0.900 1.00 53.88 332 PRO A CA 1
ATOM 2584 C C . PRO A 1 332 ? 4.707 -24.584 -0.271 1.00 53.88 332 PRO A C 1
ATOM 2586 O O . PRO A 1 332 ? 5.796 -24.657 -0.860 1.00 53.88 332 PRO A O 1
ATOM 2589 N N . PRO A 1 333 ? 4.580 -23.972 0.924 1.00 54.69 333 PRO A N 1
ATOM 2590 C CA . PRO A 1 333 ? 5.682 -23.288 1.582 1.00 54.69 333 PRO A CA 1
ATOM 2591 C C . PRO A 1 333 ? 6.895 -24.221 1.761 1.00 54.69 333 PRO A C 1
ATOM 2593 O O . PRO A 1 333 ? 6.731 -25.426 1.970 1.00 54.69 333 PRO A O 1
ATOM 2596 N N . PRO A 1 334 ? 8.134 -23.694 1.697 1.00 55.25 334 PRO A N 1
ATOM 2597 C CA . PRO A 1 334 ? 9.354 -24.505 1.695 1.00 55.25 334 PRO A CA 1
ATOM 2598 C C . PRO A 1 334 ? 9.511 -25.453 2.893 1.00 55.25 334 PRO A C 1
ATOM 2600 O O . PRO A 1 334 ? 10.234 -26.442 2.772 1.00 55.25 334 PRO A O 1
ATOM 2603 N N . ASP A 1 335 ? 8.851 -25.156 4.015 1.00 59.16 335 ASP A N 1
ATOM 2604 C CA . ASP A 1 335 ? 8.943 -25.904 5.275 1.00 59.16 335 ASP A CA 1
ATOM 2605 C C . ASP A 1 335 ? 8.174 -27.240 5.253 1.00 59.16 335 ASP A C 1
ATOM 2607 O O . ASP A 1 335 ? 8.442 -28.129 6.056 1.00 59.16 335 ASP A O 1
ATOM 2611 N N . ASP A 1 336 ? 7.277 -27.433 4.279 1.00 56.19 336 ASP A N 1
ATOM 2612 C CA . ASP A 1 336 ? 6.464 -28.651 4.149 1.00 56.19 336 ASP A CA 1
ATOM 2613 C C . ASP A 1 336 ? 7.086 -29.691 3.195 1.00 56.19 336 ASP A C 1
ATOM 2615 O O . ASP A 1 336 ? 6.493 -30.725 2.872 1.00 56.19 336 ASP A O 1
ATOM 2619 N N . ARG A 1 337 ? 8.317 -29.445 2.717 1.00 55.03 337 ARG A N 1
ATOM 2620 C CA . ARG A 1 337 ? 9.038 -30.434 1.907 1.00 55.03 337 ARG A CA 1
ATOM 2621 C C . ARG A 1 337 ? 9.501 -31.574 2.818 1.00 55.03 337 ARG A C 1
ATOM 2623 O O . ARG A 1 337 ? 10.288 -31.330 3.737 1.00 55.03 337 ARG A O 1
ATOM 2630 N N . PRO A 1 338 ? 9.107 -32.835 2.560 1.00 50.94 338 PRO A N 1
ATOM 2631 C CA . PRO A 1 338 ? 9.627 -33.958 3.322 1.00 50.94 338 PRO A CA 1
ATOM 2632 C C . PRO A 1 338 ? 11.151 -33.983 3.187 1.00 50.94 338 PRO A C 1
ATOM 2634 O O . PRO A 1 338 ? 11.684 -34.082 2.079 1.00 50.94 338 PRO A O 1
ATOM 2637 N N . LYS A 1 339 ? 11.854 -33.869 4.324 1.00 55.34 339 LYS A N 1
ATOM 2638 C CA . LYS A 1 339 ? 13.319 -33.950 4.373 1.00 55.34 339 LYS A CA 1
ATOM 2639 C C . LYS A 1 339 ? 13.761 -35.206 3.611 1.00 55.34 339 LYS A C 1
ATOM 2641 O O . LYS A 1 339 ? 13.184 -36.274 3.853 1.00 55.34 339 LYS A O 1
ATOM 2646 N N . PRO A 1 340 ? 14.748 -35.110 2.699 1.00 58.53 340 PRO A N 1
ATOM 2647 C CA . PRO A 1 340 ? 15.223 -36.274 1.968 1.00 58.53 340 PRO A CA 1
ATOM 2648 C C . PRO A 1 340 ? 15.631 -37.339 2.983 1.00 58.53 340 PRO A C 1
ATOM 2650 O O . PRO A 1 340 ? 16.408 -37.070 3.903 1.00 58.53 340 PRO A O 1
ATOM 2653 N N . ARG A 1 341 ? 15.044 -38.537 2.862 1.00 58.78 341 ARG A N 1
ATOM 2654 C CA . ARG A 1 341 ? 15.405 -39.653 3.738 1.00 58.78 341 ARG A CA 1
ATOM 2655 C C . ARG A 1 341 ? 16.903 -39.902 3.561 1.00 58.78 341 ARG A C 1
ATOM 2657 O O . ARG A 1 341 ? 17.351 -39.946 2.413 1.00 58.78 341 ARG A O 1
ATOM 2664 N N . PRO A 1 342 ? 17.673 -40.063 4.649 1.00 59.69 342 PRO A N 1
ATOM 2665 C CA . PRO A 1 342 ? 19.074 -40.421 4.523 1.00 59.69 342 PRO A CA 1
ATOM 2666 C C . PRO A 1 342 ? 19.164 -41.727 3.732 1.00 59.69 342 PRO A C 1
ATOM 2668 O O . PRO A 1 342 ? 18.526 -42.721 4.090 1.00 59.69 342 PRO A O 1
ATOM 2671 N N . ILE A 1 343 ? 19.910 -41.687 2.629 1.00 69.00 343 ILE A N 1
ATOM 2672 C CA . ILE A 1 343 ? 20.283 -42.876 1.866 1.00 69.00 343 ILE A CA 1
ATOM 2673 C C . ILE A 1 343 ? 21.126 -43.723 2.825 1.00 69.00 343 ILE A C 1
ATOM 2675 O O . ILE A 1 343 ? 22.146 -43.244 3.322 1.00 69.00 343 ILE A O 1
ATOM 2679 N N . ARG A 1 344 ? 20.623 -44.911 3.171 1.00 65.38 344 ARG A N 1
ATOM 2680 C CA . ARG A 1 344 ? 21.325 -45.887 4.011 1.00 65.38 344 ARG A CA 1
ATOM 2681 C C . ARG A 1 344 ? 22.304 -46.704 3.192 1.00 65.38 344 ARG A C 1
ATOM 2683 O O . ARG A 1 344 ? 21.929 -47.059 2.052 1.00 65.38 344 ARG A O 1
#